Protein AF-A0AA39LZE4-F1 (afdb_monomer)

pLDDT: mean 70.22, std 20.63, range [31.64, 96.25]

Foldseek 3Di:
DFFDPPQQFQFWFFFWQFDPVVCVVVPVPDPVVVVVVVVVSVPPDRFTWGKAQDPPDPFTWIDDDPHDTDTRCRCCVVCVPTGATQETETDGDDDDPPPPPPDDDDDDDDDDDPDPPPNDPDGTDGLCCLLPPVLLVNLVRYDAAHAYAYDDDEDPSQLVNVLSNLVNNLPGHQHQYYAYEDSDDSVLVSLLSSLVRAPAAHEYEYADEPDDPVSLVSVLVCLLVNRYQEEAQRYNFADDPSSVVSNVVSQVVCVPPPVSAWGKHKGFADDPCPVVCVPPVVQWDWDADPNKTKIWGWDDDPPDIKIWIWIDDDGMIMTHID

Radius of gyration: 24.96 Å; Cα contacts (8 Å, |Δi|>4): 524; chains: 1; bounding box: 75×52×64 Å

Mean predicted aligned error: 13.48 Å

Solvent-accessible surface area (backbone atoms only — not comparable to full-atom values): 18200 Å² total; per-residue (Å²): 134,69,62,43,60,71,82,75,66,55,24,44,39,28,30,39,44,76,62,74,78,71,55,74,88,42,75,84,51,54,73,69,55,50,52,50,51,50,54,54,51,75,66,56,68,76,43,64,28,32,47,44,76,37,98,87,52,103,48,43,30,39,43,40,60,91,92,44,79,48,46,37,64,59,48,48,74,74,35,76,88,36,67,29,29,47,30,42,30,43,39,68,58,88,72,77,76,77,78,77,79,75,86,70,84,87,77,95,71,89,73,78,87,70,77,78,74,82,81,75,83,80,72,67,48,53,61,62,56,45,61,74,45,48,43,55,49,55,58,71,28,47,39,80,52,20,33,40,35,41,68,59,76,82,42,79,66,48,32,54,54,48,31,51,41,29,66,68,45,40,83,49,64,29,55,39,28,40,33,33,47,62,44,56,72,45,49,55,53,27,57,51,41,32,59,78,55,47,89,61,74,21,38,37,37,40,32,48,69,75,63,61,79,69,54,54,61,50,49,41,52,38,41,58,68,58,43,43,44,44,35,20,51,62,24,68,52,53,66,46,74,66,47,49,50,36,46,53,50,45,50,68,74,45,73,84,46,77,91,68,37,83,42,70,30,34,19,15,41,76,66,78,55,73,68,58,60,66,61,65,56,91,39,53,47,78,48,77,56,96,82,27,43,35,41,34,37,55,47,76,61,89,95,44,71,39,39,42,37,41,37,39,45,78,59,34,31,38,42,36,33,60

Nearest PDB structures (foldseek):
  1vr8-assembly1_A  TM=6.077E-01  e=3.473E-01  Thermotoga maritima
  6jwp-assembly2_J  TM=4.545E-01  e=4.405E-01  Saccharomyces cerevisiae S288C
  8h96-assembly1_A  TM=5.515E-01  e=2.325E+00  Mus musculus
  3qfe-assembly2_B  TM=3.161E-01  e=3.969E+00  Coccidioides immitis RS

Sequence (322 aa):
MNNIPVEFCSGVVARLERNYFFCRDHLDLGATWKLAVISHFENTEKLKVILRPKPTASCWEYAFIGQKYFSFEEMRAKNQLYTRITEVEFRKEYVAPKRATTSKEDQDEKPESIAETPFYVFRDISKEDVKNEFIPYIVGQLVYDPAFTCSMDRTEQTDEITTEFFKVAARRPHFKAIKTNYQGPACEEFIAVQEELMKCRGFLTLTGTDWPSTIKSVITTLLSRGSFIVDAKTSNIGLDPEMFTTLFNLWMQNEDDPEHYDTKMWFRGVMDTTEIKKIRPDIQKVEVKDGAEKIDWILENGNKHSFFNFYAHGDEIYIGFY

Secondary structure (DSSP, 8-state):
--EE-TTS---EEEEEEPPGGGGSTTTTS-HHHHHHHHHHHHTS--EEEEEEE-TTSSSEEEEEETTEEEEHHHHHHHHTTT-EEEEEEE-----PPP-----------PPP---------PPPEEHHHIIIIIHHHHHHTEEEEEEEEE-PPP-HHHHHHHHHHHHHHTTSSPPSEEEE----HHHHHHHHHHHHH-SS-EEEEEEES---TTHHHHHHHHHHHT-EEEEEEEES-B--HHHHHHHHHHHHHTTT-GGG--EEEEEES---HHHHTTSSGGGEEEEEETTEEEEEEEEEETTEEEEEEEEEETTEEEEEE-

Structure (mmCIF, N/CA/C/O backbone):
data_AF-A0AA39LZE4-F1
#
_entry.id   AF-A0AA39LZE4-F1
#
loop_
_atom_site.group_PDB
_atom_site.id
_atom_site.type_symbol
_atom_site.label_atom_id
_atom_site.label_alt_id
_atom_site.label_comp_id
_atom_site.label_asym_id
_atom_site.label_entity_id
_atom_site.label_seq_id
_atom_site.pdbx_PDB_ins_code
_atom_site.Cartn_x
_atom_site.Cartn_y
_atom_site.Cartn_z
_atom_site.occupancy
_atom_site.B_iso_or_equiv
_atom_site.auth_seq_id
_atom_site.auth_comp_id
_atom_site.auth_asym_id
_atom_site.auth_atom_id
_atom_site.pdbx_PDB_model_num
ATOM 1 N N . MET A 1 1 ? -29.875 6.617 11.940 1.00 37.53 1 MET A N 1
ATOM 2 C CA . MET A 1 1 ? -29.553 5.175 12.006 1.00 37.53 1 MET A CA 1
ATOM 3 C C . MET A 1 1 ? -28.185 5.087 12.669 1.00 37.53 1 MET A C 1
ATOM 5 O O . MET A 1 1 ? -27.190 5.277 11.987 1.00 37.53 1 MET A O 1
ATOM 9 N N . ASN A 1 2 ? -28.143 4.951 13.999 1.00 37.72 2 ASN A N 1
ATOM 10 C CA . ASN A 1 2 ? -26.927 5.198 14.807 1.00 37.72 2 ASN A CA 1
ATOM 11 C C . ASN A 1 2 ? -26.187 3.915 15.205 1.00 37.72 2 ASN A C 1
ATOM 13 O O . ASN A 1 2 ? -25.175 3.962 15.896 1.00 37.72 2 ASN A O 1
ATOM 17 N N . ASN A 1 3 ? -26.703 2.777 14.759 1.00 41.59 3 ASN A N 1
ATOM 18 C CA . ASN A 1 3 ? -26.206 1.470 15.120 1.00 41.59 3 ASN A CA 1
ATOM 19 C C . ASN A 1 3 ? -25.493 0.868 13.920 1.00 41.59 3 ASN A C 1
ATOM 21 O O . ASN A 1 3 ? -26.046 0.785 12.820 1.00 41.59 3 ASN A O 1
ATOM 25 N N . ILE A 1 4 ? -24.248 0.484 14.151 1.00 42.09 4 ILE A N 1
ATOM 26 C CA . ILE A 1 4 ? -23.452 -0.292 13.220 1.00 42.09 4 ILE A CA 1
ATOM 27 C C . ILE A 1 4 ? -24.013 -1.729 13.192 1.00 42.09 4 ILE A C 1
ATOM 29 O O . ILE A 1 4 ? -24.000 -2.374 14.244 1.00 42.09 4 ILE A O 1
ATOM 33 N N . PRO A 1 5 ? -24.473 -2.265 12.043 1.00 38.09 5 PRO A N 1
ATOM 34 C CA . PRO A 1 5 ? -24.804 -3.679 11.941 1.00 38.09 5 PRO A CA 1
ATOM 35 C C . PRO A 1 5 ? -23.552 -4.526 12.195 1.00 38.09 5 PRO A C 1
ATOM 37 O O . PRO A 1 5 ? -22.466 -4.211 11.729 1.00 38.09 5 PRO A O 1
ATOM 40 N N . VAL A 1 6 ? -23.708 -5.638 12.909 1.00 39.97 6 VAL A N 1
ATOM 41 C CA . VAL A 1 6 ? -22.642 -6.579 13.323 1.00 39.97 6 VAL A CA 1
ATOM 42 C C . VAL A 1 6 ? -21.711 -7.025 12.179 1.00 39.97 6 VAL A C 1
ATOM 44 O O . VAL A 1 6 ? -20.554 -7.374 12.401 1.00 39.97 6 VAL A O 1
ATOM 47 N N . GLU A 1 7 ? -22.187 -6.975 10.936 1.00 38.38 7 GLU A N 1
ATOM 48 C CA . GLU A 1 7 ? -21.419 -7.318 9.733 1.00 38.38 7 GLU A CA 1
ATOM 49 C C . GLU A 1 7 ? -20.311 -6.311 9.388 1.00 38.38 7 GLU A C 1
ATOM 51 O O . GLU A 1 7 ? -19.449 -6.598 8.559 1.00 38.38 7 GLU A O 1
ATOM 56 N N . PHE A 1 8 ? -20.335 -5.146 10.026 1.00 38.44 8 PHE A N 1
ATOM 57 C CA . PHE A 1 8 ? -19.581 -3.962 9.648 1.00 38.44 8 PHE A CA 1
ATOM 58 C C . PHE A 1 8 ? -18.230 -3.815 10.357 1.00 38.44 8 PHE A C 1
ATOM 60 O O . PHE A 1 8 ? -17.301 -3.213 9.830 1.00 38.44 8 PHE A O 1
ATOM 67 N N . CYS A 1 9 ? -18.107 -4.359 11.566 1.00 47.78 9 CYS A N 1
ATOM 68 C CA . CYS A 1 9 ? -16.871 -4.291 12.330 1.00 47.78 9 CYS A CA 1
ATOM 69 C C . CYS A 1 9 ? -16.779 -5.515 13.222 1.00 47.78 9 CYS A C 1
ATOM 71 O O . CYS A 1 9 ? -17.260 -5.534 14.352 1.00 47.78 9 CYS A O 1
ATOM 73 N N . SER A 1 10 ? -16.166 -6.566 12.701 1.00 45.91 10 SER A N 1
ATOM 74 C CA . SER A 1 10 ? -15.910 -7.770 13.486 1.00 45.91 10 SER A CA 1
ATOM 75 C C . SER A 1 10 ? -14.431 -7.929 13.864 1.00 45.91 10 SER A C 1
ATOM 77 O O . SER A 1 10 ? -13.951 -8.988 14.276 1.00 45.91 10 SER A O 1
ATOM 79 N N . GLY A 1 11 ? -13.773 -6.766 13.897 1.00 51.94 11 GLY A N 1
ATOM 80 C CA . GLY A 1 11 ? -12.744 -6.402 14.854 1.00 51.94 11 GLY A CA 1
ATOM 81 C C . GLY A 1 11 ? -11.443 -5.981 14.199 1.00 51.94 11 GLY A C 1
ATOM 82 O O . GLY A 1 11 ? -11.027 -6.531 13.181 1.00 51.94 11 GLY A O 1
ATOM 83 N N . VAL A 1 12 ? -10.784 -5.011 14.827 1.00 54.72 12 VAL A N 1
ATOM 84 C CA . VAL A 1 12 ? -9.379 -4.754 14.535 1.00 54.72 12 VAL A CA 1
ATOM 85 C C . VAL A 1 12 ? -8.614 -5.950 15.022 1.00 54.72 12 VAL A C 1
ATOM 87 O O . VAL A 1 12 ? -8.599 -6.221 16.226 1.00 54.72 12 VAL A O 1
ATOM 90 N N . VAL A 1 13 ? -8.003 -6.670 14.092 1.00 54.88 13 VAL A N 1
ATOM 91 C CA . VAL A 1 13 ? -7.044 -7.679 14.488 1.00 54.88 13 VAL A CA 1
ATOM 92 C C . VAL A 1 13 ? -5.722 -6.980 14.726 1.00 54.88 13 VAL A C 1
ATOM 94 O O . VAL A 1 13 ? -5.057 -6.536 13.792 1.00 54.88 13 VAL A O 1
ATOM 97 N N . ALA A 1 14 ? -5.364 -6.884 15.998 1.00 57.97 14 ALA A N 1
ATOM 98 C CA . ALA A 1 14 ? -4.072 -6.397 16.419 1.00 57.97 14 ALA A CA 1
ATOM 99 C C . ALA A 1 14 ? -3.128 -7.568 16.687 1.00 57.97 14 ALA A C 1
ATOM 101 O O . ALA A 1 14 ? -3.519 -8.567 17.295 1.00 57.97 14 ALA A O 1
ATOM 102 N N . ARG A 1 15 ? -1.865 -7.435 16.278 1.00 57.44 15 ARG A N 1
ATOM 103 C CA . ARG A 1 15 ? -0.783 -8.273 16.811 1.00 57.44 15 ARG A CA 1
ATOM 104 C C . ARG A 1 15 ? -0.068 -7.523 17.919 1.00 57.44 15 ARG A C 1
ATOM 106 O O . ARG A 1 15 ? 0.541 -6.481 17.662 1.00 57.44 15 ARG A O 1
ATOM 113 N N . LEU A 1 16 ? -0.161 -8.052 19.135 1.00 57.38 16 LEU A N 1
ATOM 114 C CA . LEU A 1 16 ? 0.447 -7.447 20.315 1.00 57.38 16 LEU A CA 1
ATOM 115 C C . LEU A 1 16 ? 1.863 -7.981 20.530 1.00 57.38 16 LEU A C 1
ATOM 117 O O . LEU A 1 16 ? 2.066 -9.193 20.590 1.00 57.38 16 LEU A O 1
ATOM 121 N N . GLU A 1 17 ? 2.821 -7.076 20.697 1.00 54.88 17 GLU A N 1
ATOM 122 C CA . GLU A 1 17 ? 4.156 -7.398 21.195 1.00 54.88 17 GLU A CA 1
ATOM 123 C C . GLU A 1 17 ? 4.202 -7.170 22.710 1.00 54.88 17 GLU A C 1
ATOM 125 O O . GLU A 1 17 ? 3.786 -6.117 23.205 1.00 54.88 17 GLU A O 1
ATOM 130 N N . ARG A 1 18 ? 4.700 -8.153 23.470 1.00 52.47 18 ARG A N 1
ATOM 131 C CA . ARG A 1 18 ? 5.054 -7.928 24.875 1.00 52.47 18 ARG A CA 1
ATOM 132 C C . ARG A 1 18 ? 6.400 -7.216 24.902 1.00 52.47 18 ARG A C 1
ATOM 134 O O . ARG A 1 18 ? 7.394 -7.735 24.416 1.00 52.47 18 ARG A O 1
ATOM 141 N N . ASN A 1 19 ? 6.407 -6.010 25.454 1.00 49.06 19 ASN A N 1
ATOM 142 C CA . ASN A 1 19 ? 7.564 -5.125 25.425 1.00 49.06 19 ASN A CA 1
ATOM 143 C C . ASN A 1 19 ? 8.797 -5.759 26.117 1.00 49.06 19 ASN A C 1
ATOM 145 O O . ASN A 1 19 ? 8.742 -6.085 27.301 1.00 49.06 19 ASN A O 1
ATOM 149 N N . TYR A 1 20 ? 9.928 -5.830 25.402 1.00 42.75 20 TYR A N 1
ATOM 150 C CA . TYR A 1 20 ? 11.262 -6.261 25.875 1.00 42.75 20 TYR A CA 1
ATOM 151 C C . TYR A 1 20 ? 11.923 -5.303 26.893 1.00 42.75 20 TYR A C 1
ATOM 153 O O . TYR A 1 20 ? 13.039 -5.543 27.362 1.00 42.75 20 TYR A O 1
ATOM 161 N N . PHE A 1 21 ? 11.268 -4.191 27.244 1.00 41.66 21 PHE A N 1
ATOM 162 C CA . PHE A 1 21 ? 11.885 -3.077 27.977 1.00 41.66 21 PHE A CA 1
ATOM 163 C C . PHE A 1 21 ? 12.301 -3.381 29.426 1.00 41.66 21 PHE A C 1
ATOM 165 O O . PHE A 1 21 ? 12.964 -2.549 30.037 1.00 41.66 21 PHE A O 1
ATOM 172 N N . PHE A 1 22 ? 12.013 -4.572 29.955 1.00 39.88 22 PHE A N 1
ATOM 173 C CA . PHE A 1 22 ? 12.503 -5.004 31.269 1.00 39.88 22 PHE A CA 1
ATOM 174 C C . PHE A 1 22 ? 13.949 -5.523 31.282 1.00 39.88 22 PHE A C 1
ATOM 176 O O . PHE A 1 22 ? 14.492 -5.769 32.352 1.00 39.88 22 PHE A O 1
ATOM 183 N N . CYS A 1 23 ? 14.628 -5.666 30.138 1.00 40.34 23 CYS A N 1
ATOM 184 C CA . CYS A 1 23 ? 15.984 -6.230 30.146 1.00 40.34 23 CYS A CA 1
ATOM 185 C C . CYS A 1 23 ? 17.120 -5.222 30.400 1.00 40.34 23 CYS A C 1
ATOM 187 O O . CYS A 1 23 ? 18.270 -5.647 30.522 1.00 40.34 23 CYS A O 1
ATOM 189 N N . ARG A 1 24 ? 16.849 -3.909 30.498 1.00 39.16 24 ARG A N 1
ATOM 190 C CA . ARG A 1 24 ? 17.905 -2.929 30.833 1.00 39.16 24 ARG A CA 1
ATOM 191 C C . ARG A 1 24 ? 18.279 -2.930 32.316 1.00 39.16 24 ARG A C 1
ATOM 193 O O . ARG A 1 24 ? 19.458 -2.777 32.612 1.00 39.16 24 ARG A O 1
ATOM 200 N N . ASP A 1 25 ? 17.342 -3.243 33.207 1.00 42.62 25 ASP A N 1
ATOM 201 C CA . ASP A 1 25 ? 17.613 -3.362 34.651 1.00 42.62 25 ASP A CA 1
ATOM 202 C C . ASP A 1 25 ? 18.134 -4.760 35.050 1.00 42.62 25 ASP A C 1
ATOM 204 O O . ASP A 1 25 ? 18.378 -5.048 36.219 1.00 42.62 25 ASP A O 1
ATOM 208 N N . HIS A 1 26 ? 18.353 -5.637 34.065 1.00 41.09 26 HIS A N 1
ATOM 209 C CA . HIS A 1 26 ? 18.887 -6.991 34.233 1.00 41.09 26 HIS A CA 1
ATOM 210 C C . HIS A 1 26 ? 20.243 -7.188 33.541 1.00 41.09 26 HIS A C 1
ATOM 212 O O . HIS A 1 26 ? 20.618 -8.310 33.193 1.00 41.09 26 HIS A O 1
ATOM 218 N N . LEU A 1 27 ? 21.006 -6.106 33.343 1.00 41.00 27 LEU A N 1
ATOM 219 C CA . LEU A 1 27 ? 22.361 -6.169 32.783 1.00 41.00 27 LEU A CA 1
ATOM 220 C C . LEU A 1 27 ? 23.328 -7.060 33.593 1.00 41.00 27 LEU A C 1
ATOM 222 O O . LEU A 1 27 ? 24.324 -7.492 33.015 1.00 41.00 27 LEU A O 1
ATOM 226 N N . ASP A 1 28 ? 22.975 -7.420 34.832 1.00 44.69 28 ASP A N 1
ATOM 227 C CA . ASP A 1 28 ? 23.727 -8.332 35.707 1.00 44.69 28 ASP A CA 1
ATOM 228 C C . ASP A 1 28 ? 23.355 -9.822 35.575 1.00 44.69 28 ASP A C 1
ATOM 230 O O . ASP A 1 28 ? 23.996 -10.681 36.183 1.00 44.69 28 ASP A O 1
ATOM 234 N N . LEU A 1 29 ? 22.348 -10.179 34.771 1.00 47.28 29 LEU A N 1
ATOM 235 C CA . LEU A 1 29 ? 22.062 -11.585 34.482 1.00 47.28 29 LEU A CA 1
ATOM 236 C C . LEU A 1 29 ? 22.985 -12.066 33.351 1.00 47.28 29 LEU A C 1
ATOM 238 O O . LEU A 1 29 ? 22.984 -11.522 32.242 1.00 47.28 29 LEU A O 1
ATOM 242 N N . GLY A 1 30 ? 23.806 -13.076 33.657 1.00 39.69 30 GLY A N 1
ATOM 243 C CA . GLY A 1 30 ? 24.844 -13.614 32.772 1.00 39.69 30 GLY A CA 1
ATOM 244 C C . GLY A 1 30 ? 24.346 -14.031 31.379 1.00 39.69 30 GLY A C 1
ATOM 245 O O . GLY A 1 30 ? 23.155 -14.247 31.157 1.00 39.69 30 GLY A O 1
ATOM 246 N N . ALA A 1 31 ? 25.276 -14.170 30.427 1.00 43.00 31 ALA A N 1
ATOM 247 C CA . ALA A 1 31 ? 24.996 -14.375 28.998 1.00 43.00 31 ALA A CA 1
ATOM 248 C C . ALA A 1 31 ? 23.988 -15.506 28.695 1.00 43.00 31 ALA A C 1
ATOM 250 O O . ALA A 1 31 ? 23.148 -15.361 27.810 1.00 43.00 31 ALA A O 1
ATOM 251 N N . THR A 1 32 ? 24.005 -16.591 29.471 1.00 43.06 32 THR A N 1
ATOM 252 C CA . THR A 1 32 ? 23.074 -17.722 29.338 1.00 43.06 32 THR A CA 1
ATOM 253 C C . THR A 1 32 ? 21.630 -17.353 29.689 1.00 43.06 32 THR A C 1
ATOM 255 O O . THR A 1 32 ? 20.706 -17.809 29.024 1.00 43.06 32 THR A O 1
ATOM 258 N N . TRP A 1 33 ? 21.418 -16.487 30.686 1.00 38.00 33 TRP A N 1
ATOM 259 C CA . TRP A 1 33 ? 20.086 -15.998 31.057 1.00 38.00 33 TRP A CA 1
ATOM 260 C C . TRP A 1 33 ? 19.550 -14.992 30.044 1.00 38.00 33 TRP A C 1
ATOM 262 O O . TRP A 1 33 ? 18.373 -15.057 29.711 1.00 38.00 33 TRP A O 1
ATOM 272 N N . LYS A 1 34 ? 20.403 -14.129 29.476 1.00 42.84 34 LYS A N 1
ATOM 273 C CA . LYS A 1 34 ? 20.014 -13.274 28.341 1.00 42.84 34 LYS A CA 1
ATOM 274 C C . LYS A 1 34 ? 19.562 -14.103 27.143 1.00 42.84 34 LYS A C 1
ATOM 276 O O . LYS A 1 34 ? 18.507 -13.821 26.594 1.00 42.84 34 LYS A O 1
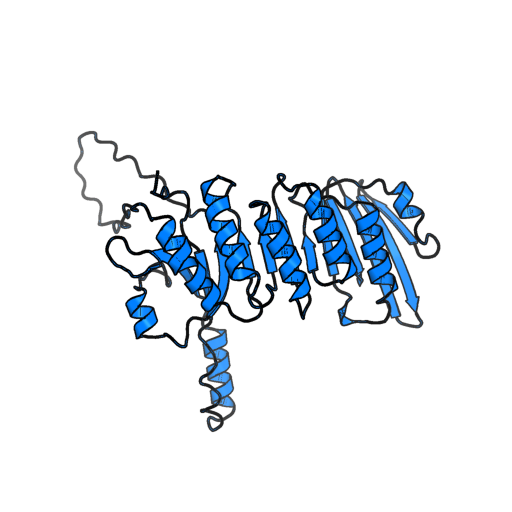ATOM 281 N N . LEU A 1 35 ? 20.310 -15.143 26.776 1.00 45.09 35 LEU A N 1
ATOM 282 C CA . LEU A 1 35 ? 19.945 -16.030 25.667 1.00 45.09 35 LEU A CA 1
ATOM 283 C C . LEU A 1 35 ? 18.684 -16.852 25.963 1.00 45.09 35 LEU A C 1
ATOM 285 O O . LEU A 1 35 ? 17.862 -17.020 25.073 1.00 45.09 35 LEU A O 1
ATOM 289 N N . ALA A 1 36 ? 18.481 -17.309 27.202 1.00 40.97 36 ALA A N 1
ATOM 290 C CA . ALA A 1 36 ? 17.260 -18.009 27.601 1.00 40.97 36 ALA A CA 1
ATOM 291 C C . ALA A 1 36 ? 16.033 -17.084 27.623 1.00 40.97 36 ALA A C 1
ATOM 293 O O . ALA A 1 36 ? 14.955 -17.498 27.219 1.00 40.97 36 ALA A O 1
ATOM 294 N N . VAL A 1 37 ? 16.193 -15.828 28.046 1.00 43.41 37 VAL A N 1
ATOM 295 C CA . VAL A 1 37 ? 15.144 -14.799 28.023 1.00 43.41 37 VAL A CA 1
ATOM 296 C C . VAL A 1 37 ? 14.807 -14.412 26.584 1.00 43.41 37 VAL A C 1
ATOM 298 O O . VAL A 1 37 ? 13.639 -14.436 26.214 1.00 43.41 37 VAL A O 1
ATOM 301 N N . ILE A 1 38 ? 15.816 -14.139 25.751 1.00 46.12 38 ILE A N 1
ATOM 302 C CA . ILE A 1 38 ? 15.647 -13.875 24.316 1.00 46.12 38 ILE A CA 1
ATOM 303 C C . ILE A 1 38 ? 14.961 -15.066 23.641 1.00 46.12 38 ILE A C 1
ATOM 305 O O . ILE A 1 38 ? 13.930 -14.861 23.023 1.00 46.12 38 ILE A O 1
ATOM 309 N N . SER A 1 39 ? 15.429 -16.299 23.853 1.00 40.50 39 SER A N 1
ATOM 310 C CA . SER A 1 39 ? 14.839 -17.515 23.274 1.00 40.50 39 SER A CA 1
ATOM 311 C C . SER A 1 39 ? 13.429 -17.820 23.802 1.00 40.50 39 SER A C 1
ATOM 313 O O . SER A 1 39 ? 12.576 -18.293 23.054 1.00 40.50 39 SER A O 1
ATOM 315 N N . HIS A 1 40 ? 13.140 -17.537 25.075 1.00 40.97 40 HIS A N 1
ATOM 316 C CA . HIS A 1 40 ? 11.797 -17.684 25.638 1.00 40.97 40 HIS A CA 1
ATOM 317 C C . HIS A 1 40 ? 10.832 -16.647 25.050 1.00 40.97 40 HIS A C 1
ATOM 319 O O . HIS A 1 40 ? 9.691 -16.991 24.757 1.00 40.97 40 HIS A O 1
ATOM 325 N N . PHE A 1 41 ? 11.292 -15.411 24.819 1.00 47.00 41 PHE A N 1
ATOM 326 C CA . PHE A 1 41 ? 10.475 -14.346 24.235 1.00 47.00 41 PHE A CA 1
ATOM 327 C C . PHE A 1 41 ? 10.347 -14.430 22.705 1.00 47.00 41 PHE A C 1
ATOM 329 O O . PHE A 1 41 ? 9.264 -14.176 22.181 1.00 47.00 41 PHE A O 1
ATOM 336 N N . GLU A 1 42 ? 11.384 -14.892 22.002 1.00 45.09 42 GLU A N 1
ATOM 337 C CA . GLU A 1 42 ? 11.349 -15.260 20.577 1.00 45.09 42 GLU A CA 1
ATOM 338 C C . GLU A 1 42 ? 10.362 -16.409 20.317 1.00 45.09 42 GLU A C 1
ATOM 340 O O . GLU A 1 42 ? 9.752 -16.468 19.251 1.00 45.09 42 GLU A O 1
ATOM 345 N N . ASN A 1 43 ? 10.145 -17.279 21.313 1.00 40.62 43 ASN A N 1
ATOM 346 C CA . ASN A 1 43 ? 9.144 -18.348 21.280 1.00 40.62 43 ASN A CA 1
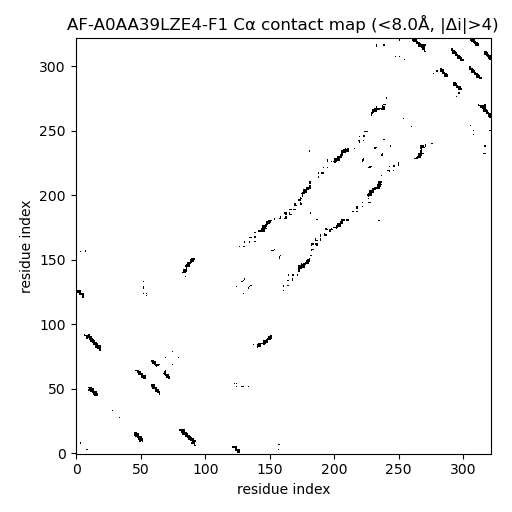ATOM 347 C C . ASN A 1 43 ? 7.745 -17.924 21.774 1.00 40.62 43 ASN A C 1
ATOM 349 O O . ASN A 1 43 ? 6.798 -18.698 21.632 1.00 40.62 43 ASN A O 1
ATOM 353 N N . THR A 1 44 ? 7.565 -16.726 22.348 1.00 46.16 44 THR A N 1
ATOM 354 C CA . THR A 1 44 ? 6.233 -16.229 22.740 1.00 46.16 44 THR A CA 1
ATOM 355 C C . THR A 1 44 ? 5.592 -15.450 21.598 1.00 46.16 44 THR A C 1
ATOM 357 O O . THR A 1 44 ? 5.783 -14.251 21.426 1.00 46.16 44 THR A O 1
ATOM 360 N N . GLU A 1 45 ? 4.837 -16.203 20.810 1.00 51.16 45 GLU A N 1
ATOM 361 C CA . GLU A 1 45 ? 4.097 -15.847 19.604 1.00 51.16 45 GLU A CA 1
ATOM 362 C C . GLU A 1 45 ? 3.416 -14.466 19.615 1.00 51.16 45 GLU A C 1
ATOM 364 O O . GLU A 1 45 ? 2.796 -14.042 20.593 1.00 51.16 45 GLU A O 1
ATOM 369 N N . LYS A 1 46 ? 3.440 -13.801 18.450 1.00 52.41 46 LYS A N 1
ATOM 370 C CA . LYS A 1 46 ? 2.586 -12.648 18.127 1.00 52.41 46 LYS A CA 1
ATOM 371 C C . LYS A 1 46 ? 1.127 -13.002 18.431 1.00 52.41 46 LYS A C 1
ATOM 373 O O . LYS A 1 46 ? 0.505 -13.764 17.690 1.00 52.41 46 LYS A O 1
ATOM 378 N N . LEU A 1 47 ? 0.566 -12.432 19.493 1.00 53.94 47 LEU A N 1
ATOM 379 C CA . LEU A 1 47 ? -0.815 -12.707 19.880 1.00 53.94 47 LEU A CA 1
ATOM 380 C C . LEU A 1 47 ? -1.765 -11.937 18.971 1.00 53.94 47 LEU A C 1
ATOM 382 O O . LEU A 1 47 ? -1.765 -10.706 18.958 1.00 53.94 47 LEU A O 1
ATOM 386 N N . LYS A 1 48 ? -2.568 -12.681 18.211 1.00 54.66 48 LYS A N 1
ATOM 387 C CA . LYS A 1 48 ? -3.655 -12.151 17.394 1.00 54.66 48 LYS A CA 1
ATOM 388 C C . LYS A 1 48 ? -4.848 -11.854 18.301 1.00 54.66 48 LYS A C 1
ATOM 390 O O . LYS A 1 48 ? -5.447 -12.791 18.815 1.00 54.66 48 LYS A O 1
ATOM 395 N N . VAL A 1 49 ? -5.181 -10.579 18.482 1.00 57.81 49 VAL A N 1
ATOM 396 C CA . VAL A 1 49 ? -6.279 -10.136 19.350 1.00 57.81 49 VAL A CA 1
ATOM 397 C C . VAL A 1 49 ? -7.302 -9.370 18.533 1.00 57.81 49 VAL A C 1
ATOM 399 O O . VAL A 1 49 ? -6.944 -8.539 17.705 1.00 57.81 49 VAL A O 1
ATOM 402 N N . ILE A 1 50 ? -8.575 -9.648 18.774 1.00 58.44 50 ILE A N 1
ATOM 403 C CA . ILE A 1 50 ? -9.700 -8.951 18.168 1.00 58.44 50 ILE A CA 1
ATOM 404 C C . ILE A 1 50 ? -10.181 -7.890 19.158 1.00 58.44 50 ILE A C 1
ATOM 406 O O . ILE A 1 50 ? -10.626 -8.211 20.256 1.00 58.44 50 ILE A O 1
ATOM 410 N N . LEU A 1 51 ? -10.092 -6.617 18.788 1.00 57.66 51 LEU A N 1
ATOM 411 C CA . LEU A 1 51 ? -10.500 -5.511 19.656 1.00 57.66 51 LEU A CA 1
ATOM 412 C C . LEU A 1 51 ? -11.973 -5.146 19.422 1.00 57.66 51 LEU A C 1
ATOM 414 O O . LEU A 1 51 ? -12.361 -4.926 18.271 1.00 57.66 51 LEU A O 1
ATOM 418 N N . ARG A 1 52 ? -12.784 -5.076 20.492 1.00 55.88 52 ARG A N 1
ATOM 419 C CA . ARG A 1 52 ? -14.220 -4.723 20.456 1.00 55.88 52 ARG A CA 1
ATOM 420 C C . ARG A 1 52 ? -14.617 -3.808 21.630 1.00 55.88 52 ARG A C 1
ATOM 422 O O . ARG A 1 52 ? -13.950 -3.820 22.654 1.00 55.88 52 ARG A O 1
ATOM 429 N N . PRO A 1 53 ? -15.681 -3.005 21.530 1.00 49.38 53 PRO A N 1
ATOM 430 C CA . PRO A 1 53 ? -16.326 -2.348 22.677 1.00 49.38 53 PRO A CA 1
ATOM 431 C C . PRO A 1 53 ? -17.241 -3.296 23.474 1.00 49.38 53 PRO A C 1
ATOM 433 O O . PRO A 1 53 ? -17.796 -4.235 22.905 1.00 49.38 53 PRO A O 1
ATOM 436 N N . LYS A 1 54 ? -17.421 -3.045 24.784 1.00 49.59 54 LYS A N 1
ATOM 437 C CA . LYS A 1 54 ? -18.276 -3.852 25.676 1.00 49.59 54 LYS A CA 1
ATOM 438 C C . LYS A 1 54 ? -19.757 -3.436 25.595 1.00 49.59 54 LYS A C 1
ATOM 440 O O . LYS A 1 54 ? -20.040 -2.243 25.622 1.00 49.59 54 LYS A O 1
ATOM 445 N N . PRO A 1 55 ? -20.729 -4.372 25.641 1.00 44.19 55 PRO A N 1
ATOM 446 C CA . PRO A 1 55 ? -22.158 -4.057 25.483 1.00 44.19 55 PRO A CA 1
ATOM 447 C C . PRO A 1 55 ? -22.823 -3.197 26.577 1.00 44.19 55 PRO A C 1
ATOM 449 O O . PRO A 1 55 ? -23.965 -2.779 26.395 1.00 44.19 55 PRO A O 1
ATOM 452 N N . THR A 1 56 ? -22.194 -2.995 27.740 1.00 41.22 56 THR A N 1
ATOM 453 C CA . THR A 1 56 ? -22.835 -2.354 28.914 1.00 41.22 56 THR A CA 1
ATOM 454 C C . THR A 1 56 ? -21.877 -1.543 29.783 1.00 41.22 56 THR A C 1
ATOM 456 O O . THR A 1 56 ? -22.189 -1.250 30.937 1.00 41.22 56 THR A O 1
ATOM 459 N N . ALA A 1 57 ? -20.682 -1.242 29.292 1.00 40.09 57 ALA A N 1
ATOM 460 C CA . ALA A 1 57 ? -19.679 -0.538 30.072 1.00 40.09 57 ALA A CA 1
ATOM 461 C C . ALA A 1 57 ? -19.003 0.520 29.210 1.00 40.09 57 ALA A C 1
ATOM 463 O O . ALA A 1 57 ? -18.863 0.335 28.007 1.00 40.09 57 ALA A O 1
ATOM 464 N N . SER A 1 58 ? -18.516 1.583 29.842 1.00 38.25 58 SER A N 1
ATOM 465 C CA . SER A 1 58 ? -17.626 2.581 29.236 1.00 38.25 58 SER A CA 1
ATOM 466 C C . SER A 1 58 ? -16.213 2.020 28.981 1.00 38.25 58 SER A C 1
ATOM 468 O O . SER A 1 58 ? -15.217 2.718 29.160 1.00 38.25 58 SER A O 1
ATOM 470 N N . CYS A 1 59 ? -16.094 0.716 28.714 1.00 43.78 59 CYS A N 1
ATOM 471 C CA . CYS A 1 59 ? -14.828 0.007 28.579 1.00 43.78 59 CYS A CA 1
ATOM 472 C C . CYS A 1 59 ? -14.880 -1.021 27.440 1.00 43.78 59 CYS A C 1
ATOM 474 O O . CYS A 1 59 ? -15.946 -1.400 26.961 1.00 43.78 59 CYS A O 1
ATOM 476 N N . TRP A 1 60 ? -13.708 -1.447 26.971 1.00 50.25 60 TRP A N 1
ATOM 477 C CA . TRP A 1 60 ? -13.552 -2.285 25.780 1.00 50.25 60 TRP A CA 1
ATOM 478 C C . TRP A 1 60 ? -13.501 -3.789 26.145 1.00 50.25 60 TRP A C 1
ATOM 480 O O . TRP A 1 60 ? -13.134 -4.177 27.255 1.00 50.25 60 TRP A O 1
ATOM 490 N N . GLU A 1 61 ? -13.861 -4.670 25.221 1.00 47.50 61 GLU A N 1
ATOM 491 C CA . GLU A 1 61 ? -13.648 -6.118 25.296 1.00 47.50 61 GLU A CA 1
ATOM 492 C C . GLU A 1 61 ? -12.536 -6.526 24.321 1.00 47.50 61 GLU A C 1
ATOM 494 O O . GLU A 1 61 ? -12.632 -6.330 23.109 1.00 47.50 61 GLU A O 1
ATOM 499 N N . TYR A 1 62 ? -11.461 -7.124 24.842 1.00 50.81 62 TYR A N 1
ATOM 500 C CA . TYR A 1 62 ? -10.504 -7.840 24.006 1.00 50.81 62 TYR A CA 1
ATOM 501 C C . TYR A 1 62 ? -11.030 -9.259 23.798 1.00 50.81 62 TYR A C 1
ATOM 503 O O . TYR A 1 62 ? -11.201 -10.033 24.741 1.00 50.81 62 TYR A O 1
ATOM 511 N N . ALA A 1 63 ? -11.271 -9.631 22.551 1.00 46.25 63 ALA A N 1
ATOM 512 C CA . ALA A 1 63 ? -11.561 -11.001 22.187 1.00 46.25 63 ALA A CA 1
ATOM 513 C C . ALA A 1 63 ? -10.264 -11.698 21.740 1.00 46.25 63 ALA A C 1
ATOM 515 O O . ALA A 1 63 ? -9.561 -11.231 20.848 1.00 46.25 63 ALA A O 1
ATOM 516 N N . PHE A 1 64 ? -10.007 -12.854 22.359 1.00 46.03 64 PHE A N 1
ATOM 517 C CA . PHE A 1 64 ? -9.053 -13.905 21.983 1.00 46.03 64 PHE A CA 1
ATOM 518 C C . PHE A 1 64 ? -7.564 -13.735 22.355 1.00 46.03 64 PHE A C 1
ATOM 520 O O . PHE A 1 64 ? -6.780 -13.104 21.657 1.00 46.03 64 PHE A O 1
ATOM 527 N N . ILE A 1 65 ? -7.147 -14.471 23.395 1.00 41.34 65 ILE A N 1
ATOM 528 C CA . ILE A 1 65 ? -5.846 -15.165 23.441 1.00 41.34 65 ILE A CA 1
ATOM 529 C C . ILE A 1 65 ? -6.167 -16.666 23.375 1.00 41.34 65 ILE A C 1
ATOM 531 O O . ILE A 1 65 ? -6.640 -17.244 24.358 1.00 41.34 65 ILE A O 1
ATOM 535 N N . GLY A 1 66 ? -5.963 -17.314 22.227 1.00 43.38 66 GLY A N 1
ATOM 536 C CA . GLY A 1 66 ? -6.260 -18.746 22.077 1.00 43.38 66 GLY A CA 1
ATOM 537 C C . GLY A 1 66 ? -7.757 -19.065 22.208 1.00 43.38 66 GLY A C 1
ATOM 538 O O . GLY A 1 66 ? -8.492 -18.844 21.263 1.00 43.38 66 GLY A O 1
ATOM 539 N N . GLN A 1 67 ? -8.206 -19.592 23.355 1.00 31.70 67 GLN A N 1
ATOM 540 C CA . GLN A 1 67 ? -9.622 -19.895 23.663 1.00 31.70 67 GLN A CA 1
ATOM 541 C C . GLN A 1 67 ? -10.185 -19.072 24.845 1.00 31.70 67 GLN A C 1
ATOM 543 O O . GLN A 1 67 ? -11.299 -19.331 25.298 1.00 31.70 67 GLN A O 1
ATOM 548 N N . LYS A 1 68 ? -9.423 -18.115 25.403 1.00 37.94 68 LYS A N 1
ATOM 549 C CA . LYS A 1 68 ? -9.814 -17.362 26.612 1.00 37.94 68 LYS A CA 1
ATOM 550 C C . LYS A 1 68 ? -10.074 -15.880 26.327 1.00 37.94 68 LYS A C 1
ATOM 552 O O . LYS A 1 68 ? -9.345 -15.243 25.564 1.00 37.94 68 LYS A O 1
ATOM 557 N N . TYR A 1 69 ? -11.104 -15.353 26.988 1.00 46.69 69 TYR A N 1
ATOM 558 C CA . TYR A 1 69 ? -11.524 -13.951 26.956 1.00 46.69 69 TYR A CA 1
ATOM 559 C C . TYR A 1 69 ? -10.829 -13.144 28.060 1.00 46.69 69 TYR A C 1
ATOM 561 O O . TYR A 1 69 ? -10.682 -13.640 29.178 1.00 46.69 69 TYR A O 1
ATOM 569 N N . PHE A 1 70 ? -10.430 -11.907 27.749 1.00 48.06 70 PHE A N 1
ATOM 570 C CA . PHE A 1 70 ? -9.872 -10.950 28.711 1.00 48.06 70 PHE A CA 1
ATOM 571 C C . PHE A 1 70 ? -10.533 -9.580 28.510 1.00 48.06 70 PHE A C 1
ATOM 573 O O . PHE A 1 70 ? -10.609 -9.073 27.396 1.00 48.06 70 PHE A O 1
ATOM 580 N N . SER A 1 71 ? -11.013 -8.949 29.576 1.00 49.56 71 SER A N 1
ATOM 581 C CA . SER A 1 71 ? -11.575 -7.594 29.499 1.00 49.56 71 SER A CA 1
ATOM 582 C C . SER A 1 71 ? -10.490 -6.523 29.321 1.00 49.56 71 SER A C 1
ATOM 584 O O . SER A 1 71 ? -9.316 -6.731 29.649 1.00 49.56 71 SER A O 1
ATOM 586 N N . PHE A 1 72 ? -10.870 -5.336 28.828 1.00 51.00 72 PHE A N 1
ATOM 587 C CA . PHE A 1 72 ? -9.931 -4.219 28.706 1.00 51.00 72 PHE A CA 1
ATOM 588 C C . PHE A 1 72 ? -9.416 -3.715 30.035 1.00 51.00 72 PHE A C 1
ATOM 590 O O . PHE A 1 72 ? -8.248 -3.360 30.130 1.00 51.00 72 PHE A O 1
ATOM 597 N N . GLU A 1 73 ? -10.244 -3.733 31.069 1.00 50.34 73 GLU A N 1
ATOM 598 C CA . GLU A 1 73 ? -9.829 -3.385 32.422 1.00 50.34 73 GLU A CA 1
ATOM 599 C C . GLU A 1 73 ? -8.846 -4.406 32.981 1.00 50.34 73 GLU A C 1
ATOM 601 O O . GLU A 1 73 ? -7.860 -4.001 33.578 1.00 50.34 73 GLU A O 1
ATOM 606 N N . GLU A 1 74 ? -9.017 -5.705 32.721 1.00 52.56 74 GLU A N 1
ATOM 607 C CA . GLU A 1 74 ? -8.031 -6.712 33.125 1.00 52.56 74 GLU A CA 1
ATOM 608 C C . GLU A 1 74 ? -6.700 -6.536 32.397 1.00 52.56 74 GLU A C 1
ATOM 610 O O . GLU A 1 74 ? -5.651 -6.641 33.025 1.00 52.56 74 GLU A O 1
ATOM 615 N N . MET A 1 75 ? -6.713 -6.235 31.097 1.00 50.59 75 MET A N 1
ATOM 616 C CA . MET A 1 75 ? -5.489 -5.959 30.338 1.00 50.59 75 MET A CA 1
ATOM 617 C C .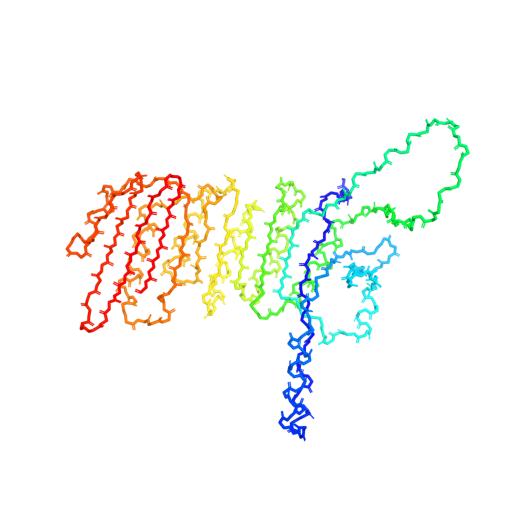 MET A 1 75 ? -4.840 -4.634 30.747 1.00 50.59 75 MET A C 1
ATOM 619 O O . MET A 1 75 ? -3.625 -4.565 30.899 1.00 50.59 75 MET A O 1
ATOM 623 N N . ARG A 1 76 ? -5.634 -3.584 30.968 1.00 50.12 76 ARG A N 1
ATOM 624 C CA . ARG A 1 76 ? -5.173 -2.255 31.384 1.00 50.12 76 ARG A CA 1
ATOM 625 C C . ARG A 1 76 ? -4.652 -2.278 32.824 1.00 50.12 76 ARG A C 1
ATOM 627 O O . ARG A 1 76 ? -3.594 -1.719 33.090 1.00 50.12 76 ARG A O 1
ATOM 634 N N . ALA A 1 77 ? -5.349 -2.946 33.739 1.00 52.72 77 ALA A N 1
ATOM 635 C CA . ALA A 1 77 ? -4.932 -3.114 35.130 1.00 52.72 77 ALA A CA 1
ATOM 636 C C . ALA A 1 77 ? -3.714 -4.034 35.252 1.00 52.72 77 ALA A C 1
ATOM 638 O O . ALA A 1 77 ? -2.860 -3.792 36.099 1.00 52.72 77 ALA A O 1
ATOM 639 N N . LYS A 1 78 ? -3.599 -5.059 34.395 1.00 48.94 78 LYS A N 1
ATOM 640 C CA . LYS A 1 78 ? -2.414 -5.923 34.381 1.00 48.94 78 LYS A CA 1
ATOM 641 C C . LYS A 1 78 ? -1.239 -5.310 33.622 1.00 48.94 78 LYS A C 1
ATOM 643 O O . LYS A 1 78 ? -0.118 -5.624 33.986 1.00 48.94 78 LYS A O 1
ATOM 648 N N . ASN A 1 79 ? -1.459 -4.477 32.595 1.00 49.81 79 ASN A N 1
ATOM 649 C CA . ASN A 1 79 ? -0.434 -4.231 31.575 1.00 49.81 79 ASN A CA 1
ATOM 650 C C . ASN A 1 79 ? -0.533 -2.894 30.780 1.00 49.81 79 ASN A C 1
ATOM 652 O O . ASN A 1 79 ? -0.269 -2.866 29.575 1.00 49.81 79 ASN A O 1
ATOM 656 N N . GLN A 1 80 ? -0.800 -1.747 31.424 1.00 42.09 80 GLN A N 1
ATOM 657 C CA . GLN A 1 80 ? -0.714 -0.415 30.770 1.00 42.09 80 GLN A CA 1
ATOM 658 C C . GLN A 1 80 ? 0.640 -0.106 30.085 1.00 42.09 80 GLN A C 1
ATOM 660 O O . GLN A 1 80 ? 0.688 0.722 29.183 1.00 42.09 80 GLN A O 1
ATOM 665 N N . LEU A 1 81 ? 1.729 -0.780 30.472 1.00 43.38 81 LEU A N 1
ATOM 666 C CA . LEU A 1 81 ? 3.084 -0.588 29.927 1.00 43.38 81 LEU A CA 1
ATOM 667 C C . LEU A 1 81 ? 3.484 -1.595 28.823 1.00 43.38 81 LEU A C 1
ATOM 669 O O . LEU A 1 81 ? 4.607 -1.530 28.316 1.00 43.38 81 LEU A O 1
ATOM 673 N N . TYR A 1 82 ? 2.593 -2.520 28.434 1.00 51.59 82 TYR A N 1
ATOM 674 C CA . TYR A 1 82 ? 2.986 -3.737 27.698 1.00 51.59 82 TYR A CA 1
ATOM 675 C C . TYR A 1 82 ? 2.155 -4.053 26.449 1.00 51.59 82 TYR A C 1
ATOM 677 O O . TYR A 1 82 ? 2.391 -5.086 25.829 1.00 51.59 82 TYR A O 1
ATOM 685 N N . THR A 1 83 ? 1.192 -3.206 26.075 1.00 58.84 83 THR A N 1
ATOM 686 C CA . THR A 1 83 ? 0.396 -3.409 24.853 1.00 58.84 83 THR A CA 1
ATOM 687 C C . THR A 1 83 ? 1.002 -2.584 23.725 1.00 58.84 83 THR A C 1
ATOM 689 O O . THR A 1 83 ? 0.939 -1.361 23.741 1.00 58.84 83 THR A O 1
ATOM 692 N N . ARG A 1 84 ? 1.630 -3.252 22.759 1.00 70.88 84 ARG A N 1
ATOM 693 C CA . ARG A 1 84 ? 2.273 -2.624 21.601 1.00 70.88 84 ARG A CA 1
ATOM 694 C C . ARG A 1 84 ? 1.679 -3.208 20.326 1.00 70.88 84 ARG A C 1
ATOM 696 O O . ARG A 1 84 ? 1.821 -4.402 20.082 1.00 70.88 84 ARG A O 1
ATOM 703 N N . ILE A 1 85 ? 0.963 -2.391 19.554 1.00 75.56 85 ILE A N 1
ATOM 704 C CA . ILE A 1 85 ? 0.250 -2.836 18.351 1.00 75.56 85 ILE A CA 1
ATOM 705 C C . ILE A 1 85 ? 1.202 -2.782 17.159 1.00 75.56 85 ILE A C 1
ATOM 707 O O . ILE A 1 85 ? 1.594 -1.701 16.729 1.00 75.56 85 ILE A O 1
ATOM 711 N N . THR A 1 86 ? 1.551 -3.956 16.631 1.00 78.06 86 THR A N 1
ATOM 712 C CA . THR A 1 86 ? 2.467 -4.131 15.485 1.00 78.06 86 THR A CA 1
ATOM 713 C C . THR A 1 86 ? 1.761 -4.248 14.139 1.00 78.06 86 THR A C 1
ATOM 715 O O . THR A 1 86 ? 2.385 -4.075 13.094 1.00 78.06 86 THR A O 1
ATOM 718 N N . GLU A 1 87 ? 0.462 -4.536 14.152 1.00 83.38 87 GLU A N 1
ATOM 719 C CA . GLU A 1 87 ? -0.366 -4.701 12.962 1.00 83.38 87 GLU A CA 1
ATOM 720 C C . GLU A 1 87 ? -1.802 -4.298 13.288 1.00 83.38 87 GLU A C 1
ATOM 722 O O . GLU A 1 87 ? -2.269 -4.587 14.388 1.00 83.38 87 GLU A O 1
ATOM 727 N N . VAL A 1 88 ? -2.480 -3.643 12.350 1.00 85.00 88 VAL A N 1
ATOM 728 C CA . VAL A 1 88 ? -3.904 -3.297 12.403 1.00 85.00 88 VAL A CA 1
ATOM 729 C C . VAL A 1 88 ? -4.572 -3.906 11.176 1.00 85.00 88 VAL A C 1
ATOM 731 O O . VAL A 1 88 ? -4.271 -3.508 10.055 1.00 85.00 88 VAL A O 1
ATOM 734 N N . GLU A 1 89 ? -5.477 -4.861 11.377 1.00 83.25 89 GLU A N 1
ATOM 735 C CA . GLU A 1 89 ? -6.256 -5.481 10.299 1.00 83.25 89 GLU A CA 1
ATOM 736 C C . GLU A 1 89 ? -7.734 -5.096 10.425 1.00 83.25 89 GLU A C 1
ATOM 738 O O . GLU A 1 89 ? -8.381 -5.426 11.420 1.00 83.25 89 GLU A O 1
ATOM 743 N N . PHE A 1 90 ? -8.282 -4.443 9.407 1.00 83.19 90 PHE A N 1
ATOM 744 C CA . PHE A 1 90 ? -9.714 -4.236 9.233 1.00 83.19 90 PHE A CA 1
ATOM 745 C C . PHE A 1 90 ? -10.243 -5.276 8.244 1.00 83.19 90 PHE A C 1
ATOM 747 O O . PHE A 1 90 ? -9.888 -5.279 7.059 1.00 83.19 90 PHE A O 1
ATOM 754 N N . ARG A 1 91 ? -11.081 -6.193 8.728 1.00 75.81 91 ARG A N 1
ATOM 755 C CA . ARG A 1 91 ? -11.654 -7.269 7.914 1.00 75.81 91 ARG A CA 1
ATOM 756 C C . ARG A 1 91 ? -13.012 -7.722 8.434 1.00 75.81 91 ARG A C 1
ATOM 758 O O . ARG A 1 91 ? -13.330 -7.539 9.608 1.00 75.81 91 ARG A O 1
ATOM 765 N N . LYS A 1 92 ? -13.760 -8.409 7.572 1.00 68.19 92 LYS A N 1
ATOM 766 C CA . LYS A 1 92 ? -14.961 -9.145 7.968 1.00 68.19 92 LYS A CA 1
ATOM 767 C C . LYS A 1 92 ? -14.563 -10.421 8.720 1.00 68.19 92 LYS A C 1
ATOM 769 O O . LYS A 1 92 ? -13.752 -11.212 8.242 1.00 68.19 92 LYS A O 1
ATOM 774 N N . GLU A 1 93 ? -15.111 -10.628 9.907 1.00 59.31 93 GLU A N 1
ATOM 775 C CA . GLU A 1 93 ? -15.040 -11.894 10.629 1.00 59.31 93 GLU A CA 1
ATOM 776 C C . GLU A 1 93 ? -16.041 -12.877 10.039 1.00 59.31 93 GLU A C 1
ATOM 778 O O . GLU A 1 93 ? -17.176 -12.540 9.692 1.00 59.31 93 GLU A O 1
ATOM 783 N N . TYR A 1 94 ? -15.612 -14.128 9.959 1.00 54.22 94 TYR A N 1
ATOM 784 C CA . TYR A 1 94 ? -16.487 -15.221 9.599 1.00 54.22 94 TYR A CA 1
ATOM 785 C C . TYR A 1 94 ? -17.432 -15.531 10.766 1.00 54.22 94 TYR A C 1
ATOM 787 O O . TYR A 1 94 ? -17.039 -16.163 11.747 1.00 54.22 94 TYR A O 1
ATOM 795 N N . VAL A 1 95 ? -18.689 -15.105 10.655 1.00 50.09 95 VAL A N 1
ATOM 796 C CA . VAL A 1 95 ? -19.764 -15.577 11.532 1.00 50.09 95 VAL A CA 1
ATOM 797 C C . VAL A 1 95 ? -20.325 -16.847 10.904 1.00 50.09 95 VAL A C 1
ATOM 799 O O . VAL A 1 95 ? -20.930 -16.796 9.833 1.00 50.09 95 VAL A O 1
ATOM 802 N N . ALA A 1 96 ? -20.104 -17.999 11.543 1.00 39.41 96 ALA A N 1
ATOM 803 C CA . ALA A 1 96 ? -20.692 -19.251 11.080 1.00 39.41 96 ALA A CA 1
ATOM 804 C C . ALA A 1 96 ? -22.223 -19.089 10.981 1.00 39.41 96 ALA A C 1
ATOM 806 O O . ALA A 1 96 ? -22.834 -18.556 11.915 1.00 39.41 96 ALA A O 1
ATOM 807 N N . PRO A 1 97 ? -22.861 -19.521 9.877 1.00 40.97 97 PRO A N 1
ATOM 808 C CA . PRO A 1 97 ? -24.303 -19.405 9.737 1.00 40.97 97 PRO A CA 1
ATOM 809 C C . PRO A 1 97 ? -24.981 -20.124 10.903 1.00 40.97 97 PRO A C 1
ATOM 811 O O . PRO A 1 97 ? -24.605 -21.245 11.257 1.00 40.97 97 PRO A O 1
ATOM 814 N N . LYS A 1 98 ? -25.978 -19.467 11.513 1.00 41.75 98 LYS A N 1
ATOM 815 C CA . LYS A 1 98 ? -26.842 -20.089 12.522 1.00 41.75 98 LYS A CA 1
ATOM 816 C C . LYS A 1 98 ? -27.314 -21.422 11.946 1.00 41.75 98 LYS A C 1
ATOM 818 O O . LYS A 1 98 ? -27.981 -21.423 10.912 1.00 41.75 98 LYS A O 1
ATOM 823 N N . ARG A 1 99 ? -26.987 -22.551 12.589 1.00 37.50 99 ARG A N 1
ATOM 824 C CA . ARG A 1 99 ? -27.722 -23.794 12.329 1.00 37.50 99 ARG A CA 1
ATOM 825 C C . ARG A 1 99 ? -29.181 -23.447 12.580 1.00 37.50 99 ARG A C 1
ATOM 827 O O . ARG A 1 99 ? -29.543 -23.135 13.712 1.00 37.50 99 ARG A O 1
ATOM 834 N N . ALA A 1 100 ? -29.977 -23.408 11.516 1.00 32.72 100 ALA A N 1
ATOM 835 C CA . ALA A 1 100 ? -31.414 -23.304 11.637 1.00 32.72 100 ALA A CA 1
ATOM 836 C C . ALA A 1 100 ? -31.832 -24.468 12.531 1.00 32.72 100 ALA A C 1
ATOM 838 O O . ALA A 1 100 ? -31.682 -25.628 12.152 1.00 32.72 100 ALA A O 1
ATOM 839 N N . THR A 1 101 ? -32.270 -24.166 13.748 1.00 36.50 101 THR A N 1
ATOM 840 C CA . THR A 1 101 ? -33.009 -25.113 14.564 1.00 36.50 101 THR A CA 1
ATOM 841 C C . THR A 1 101 ? -34.299 -25.376 13.807 1.00 36.50 101 THR A C 1
ATOM 843 O O . THR A 1 101 ? -35.285 -24.658 13.943 1.00 36.50 101 THR A O 1
ATOM 846 N N . THR A 1 102 ? -34.265 -26.369 12.921 1.00 33.91 102 THR A N 1
ATOM 847 C CA . THR A 1 102 ? -35.459 -27.007 12.391 1.00 33.91 102 THR A CA 1
ATOM 848 C C . THR A 1 102 ? -36.212 -27.558 13.588 1.00 33.91 102 THR A C 1
ATOM 850 O O . THR A 1 102 ? -35.900 -28.630 14.095 1.00 33.91 102 THR A O 1
ATOM 853 N N . SER A 1 103 ? -37.180 -26.787 14.079 1.00 41.44 103 SER A N 1
ATOM 854 C CA . SER A 1 103 ? -38.234 -27.316 14.920 1.00 41.44 103 SER A CA 1
ATOM 855 C C . SER A 1 103 ? -39.052 -28.260 14.054 1.00 41.44 103 SER A C 1
ATOM 857 O O . SER A 1 103 ? -39.793 -27.808 13.179 1.00 41.44 103 SER A O 1
ATOM 859 N N . LYS A 1 104 ? -38.887 -29.554 14.286 1.00 35.09 104 LYS A N 1
ATOM 860 C CA . LYS A 1 104 ? -39.932 -30.558 14.121 1.00 35.09 104 LYS A CA 1
ATOM 861 C C . LYS A 1 104 ? -39.556 -31.749 14.991 1.00 35.09 104 LYS A C 1
ATOM 863 O O . LYS A 1 104 ? -38.539 -32.385 14.756 1.00 35.09 104 LYS A O 1
ATOM 868 N N . GLU A 1 105 ? -40.320 -31.849 16.072 1.00 44.44 105 GLU A N 1
ATOM 869 C CA . GLU A 1 105 ? -40.873 -33.055 16.689 1.00 44.44 105 GLU A CA 1
ATOM 870 C C . GLU A 1 105 ? -40.181 -34.393 16.380 1.00 44.44 105 GLU A C 1
ATOM 872 O O . GLU A 1 105 ? -40.036 -34.792 15.228 1.00 44.44 105 GLU A O 1
ATOM 877 N N . ASP A 1 106 ? -39.882 -35.084 17.484 1.00 39.44 106 ASP A N 1
ATOM 878 C CA . ASP A 1 106 ? -39.588 -36.509 17.633 1.00 39.44 106 ASP A CA 1
ATOM 879 C C . ASP A 1 106 ? -38.220 -37.005 17.126 1.00 39.44 106 ASP A C 1
ATOM 881 O O . ASP A 1 106 ? -38.004 -37.241 15.942 1.00 39.44 106 ASP A O 1
ATOM 885 N N . GLN A 1 107 ? -37.299 -37.295 18.051 1.00 35.94 107 GLN A N 1
ATOM 886 C CA . GLN A 1 107 ? -37.148 -38.652 18.600 1.00 35.94 107 GLN A CA 1
ATOM 887 C C . GLN A 1 107 ? -36.002 -38.722 19.619 1.00 35.94 107 GLN A C 1
ATOM 889 O O . GLN A 1 107 ? -34.967 -38.069 19.495 1.00 35.94 107 GLN A O 1
ATOM 894 N N . ASP A 1 108 ? -36.259 -39.524 20.649 1.00 47.66 108 ASP A N 1
ATOM 895 C CA . ASP A 1 108 ? -35.347 -39.970 21.690 1.00 47.66 108 ASP A CA 1
ATOM 896 C C . ASP A 1 108 ? -34.003 -40.460 21.141 1.00 47.66 108 ASP A C 1
ATOM 898 O O . ASP A 1 108 ? -33.949 -41.457 20.435 1.00 47.66 108 ASP A O 1
ATOM 902 N N . GLU A 1 109 ? -32.919 -39.798 21.539 1.00 39.69 109 GLU A N 1
ATOM 903 C CA . GLU A 1 109 ? -31.643 -40.403 21.934 1.00 39.69 109 GLU A CA 1
ATOM 904 C C . GLU A 1 109 ? -30.743 -39.275 22.457 1.00 39.69 109 GLU A C 1
ATOM 906 O O . GLU A 1 109 ? -30.516 -38.275 21.780 1.00 39.69 109 GLU A O 1
ATOM 911 N N . LYS A 1 110 ? -30.262 -39.395 23.702 1.00 39.12 110 LYS A N 1
ATOM 912 C CA . LYS A 1 110 ? -29.297 -38.457 24.297 1.00 39.12 110 LYS A CA 1
ATOM 913 C C . LYS A 1 110 ? -28.042 -38.383 23.415 1.00 39.12 110 LYS A C 1
ATOM 915 O O . LYS A 1 110 ? -27.318 -39.378 23.373 1.00 39.12 110 LYS A O 1
ATOM 920 N N . PRO A 1 111 ? -27.675 -37.225 22.837 1.00 34.75 111 PRO A N 1
ATOM 921 C CA . PRO A 1 111 ? -26.311 -37.014 22.399 1.00 34.75 111 PRO A CA 1
ATOM 922 C C . PRO A 1 111 ? -25.497 -36.553 23.610 1.00 34.75 111 PRO A C 1
ATOM 924 O O . PRO A 1 111 ? -25.895 -35.642 24.342 1.00 34.75 111 PRO A O 1
ATOM 927 N N . GLU A 1 112 ? -24.356 -37.197 23.832 1.00 36.75 112 GLU A N 1
ATOM 928 C CA . GLU A 1 112 ? -23.319 -36.708 24.735 1.00 36.75 112 GLU A CA 1
ATOM 929 C C . GLU A 1 112 ? -22.981 -35.248 24.412 1.00 36.75 112 GLU A C 1
ATOM 931 O O . GLU A 1 112 ? -22.969 -34.829 23.254 1.00 36.75 112 GLU A O 1
ATOM 936 N N . SER A 1 113 ? -22.741 -34.472 25.467 1.00 33.91 113 SER A N 1
ATOM 937 C 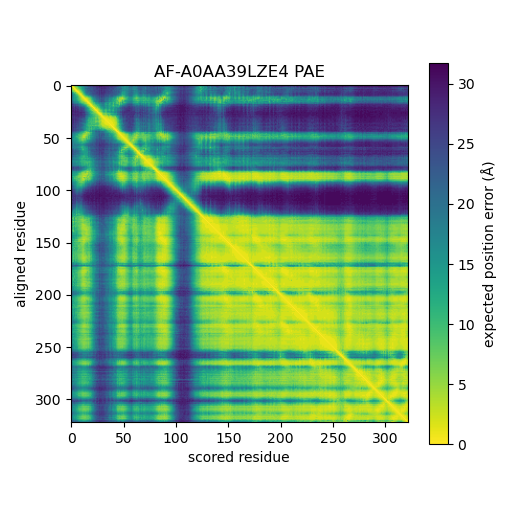CA . SER A 1 113 ? -22.504 -33.034 25.449 1.00 33.91 113 SER A CA 1
ATOM 938 C C . SER A 1 113 ? -21.408 -32.631 24.456 1.00 33.91 113 SER A C 1
ATOM 940 O O . SER A 1 113 ? -20.223 -32.589 24.794 1.00 33.91 113 SER A O 1
ATOM 942 N N . ILE A 1 114 ? -21.802 -32.267 23.240 1.00 35.00 114 ILE A N 1
ATOM 943 C CA . ILE A 1 114 ? -20.978 -31.430 22.377 1.00 35.00 114 ILE A CA 1
ATOM 944 C C . ILE A 1 114 ? -21.026 -30.052 23.025 1.00 35.00 114 ILE A C 1
ATOM 946 O O . ILE A 1 114 ? -22.091 -29.442 23.079 1.00 35.00 114 ILE A O 1
ATOM 950 N N . ALA A 1 115 ? -19.894 -29.615 23.580 1.00 31.64 115 ALA A N 1
ATOM 951 C CA . ALA A 1 115 ? -19.742 -28.312 24.209 1.00 31.64 115 ALA A CA 1
ATOM 952 C C . ALA A 1 115 ? -20.393 -27.238 23.330 1.00 31.64 115 ALA A C 1
ATOM 954 O O . ALA A 1 115 ? -19.935 -26.975 22.214 1.00 31.64 115 ALA A O 1
ATOM 955 N N . GLU A 1 116 ? -21.494 -26.672 23.826 1.00 34.53 116 GLU A N 1
ATOM 956 C CA . GLU A 1 116 ? -22.187 -25.559 23.201 1.00 34.53 116 GLU A CA 1
ATOM 957 C C . GLU A 1 116 ? -21.154 -24.466 22.970 1.00 34.53 116 GLU A C 1
ATOM 959 O O . GLU A 1 116 ? -20.647 -23.847 23.903 1.00 34.53 116 GLU A O 1
ATOM 964 N N . THR A 1 117 ? -20.778 -24.268 21.711 1.00 34.44 117 THR A N 1
ATOM 965 C CA . THR A 1 117 ? -20.010 -23.092 21.333 1.00 34.44 117 THR A CA 1
ATOM 966 C C . THR A 1 117 ? -20.958 -21.924 21.579 1.00 34.44 117 THR A C 1
ATOM 968 O O . THR A 1 117 ? -22.017 -21.898 20.946 1.00 34.44 117 THR A O 1
ATOM 971 N N . PRO A 1 118 ? -20.680 -21.008 22.521 1.00 37.22 118 PRO A N 1
ATOM 972 C CA . PRO A 1 118 ? -21.628 -19.955 22.838 1.00 37.22 118 PRO A CA 1
ATOM 973 C C . PRO A 1 118 ? -21.820 -19.086 21.593 1.00 37.22 118 PRO A C 1
ATOM 975 O O . PRO A 1 118 ? -20.927 -18.355 21.166 1.00 37.22 118 PRO A O 1
ATOM 978 N N . PHE A 1 119 ? -22.994 -19.209 20.975 1.00 40.09 119 PHE A N 1
ATOM 979 C CA . PHE A 1 119 ? -23.443 -18.334 19.903 1.00 40.09 119 PHE A CA 1
ATOM 980 C C . PHE A 1 119 ? -23.738 -16.971 20.528 1.00 40.09 119 PHE A C 1
ATOM 982 O O . PHE A 1 119 ? -24.839 -16.720 21.017 1.00 40.09 119 PHE A O 1
ATOM 989 N N . TYR A 1 120 ? -22.735 -16.098 20.579 1.00 46.56 120 TYR A N 1
ATOM 990 C CA . TYR A 1 120 ? -22.915 -14.767 21.140 1.00 46.56 120 TYR A CA 1
ATOM 991 C C . TYR A 1 120 ? -23.845 -13.942 20.245 1.00 46.56 120 TYR A C 1
ATOM 993 O O . TYR A 1 120 ? -23.600 -13.744 19.056 1.00 46.56 120 TYR A O 1
ATOM 1001 N N . VAL A 1 121 ? -24.938 -13.459 20.837 1.00 37.50 121 VAL A N 1
ATOM 1002 C CA . VAL A 1 121 ? -25.810 -12.445 20.243 1.00 37.50 121 VAL A CA 1
ATOM 1003 C C . VAL A 1 121 ? -25.037 -11.130 20.259 1.00 37.50 121 VAL A C 1
ATOM 1005 O O . VAL A 1 121 ? -25.006 -10.424 21.266 1.00 37.50 121 VAL A O 1
ATOM 1008 N N . PHE A 1 122 ? -24.352 -10.841 19.159 1.00 46.88 122 PHE A N 1
ATOM 1009 C CA . PHE A 1 122 ? -23.635 -9.588 18.964 1.00 46.88 122 PHE A CA 1
ATOM 1010 C C . PHE A 1 122 ? -24.640 -8.424 18.991 1.00 46.88 122 PHE A C 1
ATOM 1012 O O . PHE A 1 122 ? -25.616 -8.436 18.241 1.00 46.88 122 PHE A O 1
ATOM 1019 N N . ARG A 1 123 ? -24.442 -7.453 19.891 1.00 45.66 123 ARG A N 1
ATOM 1020 C CA . ARG A 1 123 ? -25.233 -6.213 19.934 1.00 45.66 123 ARG A CA 1
ATOM 1021 C C . ARG A 1 123 ? -24.518 -5.108 19.165 1.00 45.66 123 ARG A C 1
ATOM 1023 O O . ARG A 1 123 ? -23.291 -5.098 19.101 1.00 45.66 123 ARG A O 1
ATOM 1030 N N . ASP A 1 124 ? -25.313 -4.199 18.612 1.00 49.56 124 ASP A N 1
ATOM 1031 C CA . ASP A 1 124 ? -24.848 -3.059 17.829 1.00 49.56 124 ASP A CA 1
ATOM 1032 C C . ASP A 1 124 ? -23.909 -2.150 18.635 1.00 49.56 124 ASP A C 1
ATOM 1034 O O . ASP A 1 124 ? -24.151 -1.864 19.809 1.00 49.56 124 ASP A O 1
ATOM 1038 N N . ILE A 1 125 ? -22.857 -1.671 17.975 1.00 55.69 125 ILE A N 1
ATOM 1039 C CA . ILE A 1 125 ? -21.873 -0.731 18.520 1.00 55.69 125 ILE A CA 1
ATOM 1040 C C . ILE A 1 125 ? -22.219 0.675 18.010 1.00 55.69 125 ILE A C 1
ATOM 1042 O O . ILE A 1 125 ? -22.609 0.825 16.847 1.00 55.69 125 ILE A O 1
ATOM 1046 N N . SER A 1 126 ? -22.074 1.709 18.847 1.00 65.00 126 SER A N 1
ATOM 1047 C CA . SER A 1 126 ? -22.254 3.090 18.382 1.00 65.00 126 SER A CA 1
ATOM 1048 C C . SER A 1 126 ? -21.058 3.534 17.532 1.00 65.00 126 SER A C 1
ATOM 1050 O O . SER A 1 126 ? -19.903 3.201 17.815 1.00 65.00 126 SER A O 1
ATOM 1052 N N . LYS A 1 127 ? -21.314 4.291 16.463 1.00 68.50 127 LYS A N 1
ATOM 1053 C CA . LYS A 1 127 ? -20.245 4.827 15.603 1.00 68.50 127 LYS A CA 1
ATOM 1054 C C . LYS A 1 127 ? -19.338 5.783 16.376 1.00 68.50 127 LYS A C 1
ATOM 1056 O O . LYS A 1 127 ? -18.132 5.832 16.145 1.00 68.50 127 LYS A O 1
ATOM 1061 N N . GLU A 1 128 ? -19.929 6.543 17.282 1.00 72.62 128 GLU A N 1
ATOM 1062 C CA . GLU A 1 128 ? -19.290 7.571 18.086 1.00 72.62 128 GLU A CA 1
ATOM 1063 C C . GLU A 1 128 ? -18.241 6.981 19.031 1.00 72.62 128 GLU A C 1
ATOM 1065 O O . GLU A 1 128 ? -17.144 7.531 19.111 1.00 72.62 128 GLU A O 1
ATOM 1070 N N . ASP A 1 129 ? -18.516 5.838 19.663 1.00 67.00 129 ASP A N 1
ATOM 1071 C CA . ASP A 1 129 ? -17.537 5.168 20.531 1.00 67.00 129 ASP A CA 1
ATOM 1072 C C . ASP A 1 129 ? -16.328 4.690 19.716 1.00 67.00 129 ASP A C 1
ATOM 1074 O O . ASP A 1 129 ? -15.173 4.831 20.130 1.00 67.00 129 ASP A O 1
ATOM 1078 N N . VAL A 1 130 ? -16.563 4.178 18.502 1.00 71.06 130 VAL A N 1
ATOM 1079 C CA . VAL A 1 130 ? -15.469 3.751 17.620 1.00 71.06 130 VAL A CA 1
ATOM 1080 C C . VAL A 1 130 ? -14.569 4.932 17.241 1.00 71.06 130 VAL A C 1
ATOM 1082 O O . VAL A 1 130 ? -13.341 4.828 17.267 1.00 71.06 130 VAL A O 1
ATOM 1085 N N . LYS A 1 131 ? -15.161 6.080 16.917 1.00 74.38 131 LYS A N 1
ATOM 1086 C CA . LYS A 1 131 ? -14.402 7.267 16.513 1.00 74.38 131 LYS A CA 1
ATOM 1087 C C . LYS A 1 131 ? -13.668 7.928 17.673 1.00 74.38 131 LYS A C 1
ATOM 1089 O O . LYS A 1 131 ? -12.499 8.272 17.537 1.00 74.38 131 LYS A O 1
ATOM 1094 N N . ASN A 1 132 ? -14.344 8.111 18.803 1.00 72.88 132 ASN A N 1
ATOM 1095 C CA . ASN A 1 132 ? -13.849 8.968 19.880 1.00 72.88 132 ASN A CA 1
ATOM 1096 C C . ASN A 1 132 ? -12.954 8.238 20.881 1.00 72.88 132 ASN A C 1
ATOM 1098 O O . ASN A 1 132 ? -12.188 8.879 21.597 1.00 72.88 132 ASN A O 1
ATOM 1102 N N . GLU A 1 133 ? -13.019 6.910 20.928 1.00 68.62 133 GLU A N 1
ATOM 1103 C CA . GLU A 1 133 ? -12.278 6.132 21.915 1.00 68.62 133 GLU A CA 1
ATOM 1104 C C . GLU A 1 133 ? -11.434 5.031 21.267 1.00 68.62 133 GLU A C 1
ATOM 1106 O O . GLU A 1 133 ? -10.222 4.970 21.490 1.00 68.62 133 GLU A O 1
ATOM 1111 N N . PHE A 1 134 ? -12.038 4.189 20.423 1.00 71.81 134 PHE A N 1
ATOM 1112 C CA . PHE A 1 134 ? -11.366 3.012 19.867 1.00 71.81 134 PHE A CA 1
ATOM 1113 C C . PHE A 1 134 ? -10.195 3.351 18.946 1.00 71.81 134 PHE A C 1
ATOM 1115 O O . PHE A 1 134 ? -9.076 2.871 19.147 1.00 71.81 134 PHE A O 1
ATOM 1122 N N . ILE A 1 135 ? -10.451 4.177 17.928 1.00 77.88 135 ILE A N 1
ATOM 1123 C CA . ILE A 1 135 ? -9.437 4.590 16.955 1.00 77.88 135 ILE A CA 1
ATOM 1124 C C . ILE A 1 135 ? -8.285 5.322 17.663 1.00 77.88 135 ILE A C 1
ATOM 1126 O O . ILE A 1 135 ? -7.136 4.897 17.495 1.00 77.88 135 ILE A O 1
ATOM 1130 N N . PRO A 1 136 ? -8.536 6.341 18.513 1.00 77.25 136 PRO A N 1
ATOM 1131 C CA . PRO A 1 136 ? -7.483 6.989 19.288 1.00 77.25 136 PRO A CA 1
ATOM 1132 C C . PRO A 1 136 ? -6.678 6.022 20.156 1.00 77.25 136 PRO A C 1
ATOM 1134 O O . PRO A 1 136 ? -5.456 6.158 20.239 1.00 77.25 136 PRO A O 1
ATOM 1137 N N . TYR A 1 137 ? -7.332 5.032 20.776 1.00 74.31 137 TYR A N 1
ATOM 1138 C CA . TYR A 1 137 ? -6.647 4.027 21.581 1.00 74.31 137 TYR A CA 1
ATOM 1139 C C . TYR A 1 137 ? -5.687 3.182 20.740 1.00 74.31 137 TYR A C 1
ATOM 1141 O O . TYR A 1 137 ? -4.501 3.125 21.065 1.00 74.31 137 TYR A O 1
ATOM 1149 N N . ILE A 1 138 ? -6.169 2.569 19.651 1.00 76.06 138 ILE A N 1
ATOM 1150 C CA . ILE A 1 138 ? -5.339 1.738 18.762 1.00 76.06 138 ILE A CA 1
ATOM 1151 C C . ILE A 1 138 ? -4.139 2.535 18.284 1.00 76.06 138 ILE A C 1
ATOM 1153 O O . ILE A 1 138 ? -2.996 2.104 18.429 1.00 76.06 138 ILE A O 1
ATOM 1157 N N . VAL A 1 139 ? -4.408 3.727 17.760 1.00 80.19 139 VAL A N 1
ATOM 1158 C CA . VAL A 1 139 ? -3.384 4.594 17.202 1.00 80.19 139 VAL A CA 1
ATOM 1159 C C . VAL A 1 139 ? -2.365 5.020 18.269 1.00 80.19 139 VAL A C 1
ATOM 1161 O O . VAL A 1 139 ? -1.170 5.102 17.989 1.00 80.19 139 VAL A O 1
ATOM 1164 N N . GLY A 1 140 ? -2.806 5.241 19.509 1.00 77.44 140 GLY A N 1
ATOM 1165 C CA . GLY A 1 140 ? -1.932 5.552 20.640 1.00 77.44 140 GLY A CA 1
ATOM 1166 C C . GLY A 1 140 ? -1.018 4.402 21.081 1.00 77.44 140 GLY A C 1
ATOM 1167 O O . GLY A 1 140 ? -0.011 4.664 21.735 1.00 77.44 140 GLY A O 1
ATOM 1168 N N . GLN A 1 141 ? -1.340 3.152 20.731 1.00 75.81 141 GLN A N 1
ATOM 1169 C CA . GLN A 1 141 ? -0.548 1.964 21.082 1.00 75.81 141 GLN A CA 1
ATOM 1170 C C . GLN A 1 141 ? 0.320 1.433 19.930 1.00 75.81 141 GLN A C 1
ATOM 1172 O O . GLN A 1 141 ? 1.033 0.442 20.123 1.00 75.81 141 GLN A O 1
ATOM 1177 N N . LEU A 1 142 ? 0.274 2.057 18.747 1.00 79.31 142 LEU A N 1
ATOM 1178 C CA . LEU A 1 142 ? 1.096 1.652 17.606 1.00 79.31 142 LEU A CA 1
ATOM 1179 C C . LEU A 1 142 ? 2.588 1.713 17.953 1.00 79.31 142 LEU A C 1
ATOM 1181 O O . LEU A 1 142 ? 3.069 2.664 18.577 1.00 79.31 142 LEU A O 1
ATOM 1185 N N . VAL A 1 143 ? 3.319 0.673 17.553 1.00 79.00 143 VAL A N 1
ATOM 1186 C CA . VAL A 1 143 ? 4.787 0.663 17.600 1.00 79.00 143 VAL A CA 1
ATOM 1187 C C . VAL A 1 143 ? 5.378 1.576 16.531 1.00 79.00 143 VAL A C 1
ATOM 1189 O O . VAL A 1 143 ? 4.665 2.167 15.724 1.00 79.00 143 VAL A O 1
ATOM 1192 N N . TYR A 1 144 ? 6.705 1.660 16.517 1.00 79.75 144 TYR A N 1
ATOM 1193 C CA . TYR A 1 144 ? 7.425 2.093 15.331 1.00 79.75 144 TYR A CA 1
ATOM 1194 C C . TYR A 1 144 ? 7.271 1.030 14.234 1.00 79.75 144 TYR A C 1
ATOM 1196 O O . TYR A 1 144 ? 7.390 -0.162 14.519 1.00 79.75 144 TYR A O 1
ATOM 1204 N N . ASP A 1 145 ? 6.988 1.450 13.008 1.00 85.19 145 ASP A N 1
ATOM 1205 C CA . ASP A 1 145 ? 6.870 0.577 11.837 1.00 85.19 145 ASP A CA 1
ATOM 1206 C C . ASP A 1 145 ? 5.740 -0.468 11.921 1.00 85.19 145 ASP A C 1
ATOM 1208 O O . ASP A 1 145 ? 5.971 -1.675 11.717 1.00 85.19 145 ASP A O 1
ATOM 1212 N N . PRO A 1 146 ? 4.493 -0.053 12.230 1.00 87.44 146 PRO A N 1
ATOM 1213 C CA . PRO A 1 146 ? 3.359 -0.960 12.226 1.00 87.44 146 PRO A CA 1
ATOM 1214 C C . PRO A 1 146 ? 2.964 -1.345 10.794 1.00 87.44 146 PRO A C 1
ATOM 1216 O O . PRO A 1 146 ? 3.276 -0.659 9.820 1.00 87.44 146 PRO A O 1
ATOM 1219 N N . ALA A 1 147 ? 2.246 -2.458 10.670 1.00 89.12 147 ALA A N 1
ATOM 1220 C CA . ALA A 1 147 ? 1.558 -2.833 9.440 1.00 89.12 147 ALA A CA 1
ATOM 1221 C C . ALA A 1 147 ? 0.072 -2.443 9.503 1.00 89.12 147 ALA A C 1
ATOM 1223 O O . ALA A 1 147 ? -0.559 -2.528 10.557 1.00 89.12 147 ALA A O 1
ATOM 1224 N N . PHE A 1 148 ? -0.505 -2.057 8.371 1.00 91.06 148 PHE A N 1
ATOM 1225 C CA . PHE A 1 148 ? -1.936 -1.824 8.209 1.00 91.06 148 PHE A CA 1
ATOM 1226 C C . PHE A 1 148 ? -2.477 -2.698 7.084 1.00 91.06 148 PHE A C 1
ATOM 1228 O O . PHE A 1 148 ? -1.888 -2.760 6.007 1.00 91.06 148 PHE A O 1
ATOM 1235 N N . THR A 1 149 ? -3.608 -3.356 7.326 1.00 91.06 149 THR A N 1
ATOM 1236 C CA . THR A 1 149 ? -4.350 -4.101 6.311 1.00 91.06 149 THR A CA 1
ATOM 1237 C C . THR A 1 149 ? -5.831 -3.739 6.365 1.00 91.06 149 THR A C 1
ATOM 1239 O O . THR A 1 149 ? -6.449 -3.883 7.413 1.00 91.06 149 THR A O 1
ATOM 1242 N N . CYS A 1 150 ? -6.431 -3.349 5.243 1.00 89.00 150 CYS A N 1
ATOM 1243 C CA . CYS A 1 150 ? -7.879 -3.244 5.081 1.00 89.00 150 CYS A CA 1
ATOM 1244 C C . CYS A 1 150 ? -8.349 -4.155 3.944 1.00 89.00 150 CYS A C 1
ATOM 1246 O O . CYS A 1 150 ? -7.804 -4.133 2.842 1.00 89.00 150 CYS A O 1
ATOM 1248 N N . SER A 1 151 ? -9.355 -4.977 4.234 1.00 85.06 151 SER A N 1
ATOM 1249 C CA . SER A 1 151 ? -9.973 -5.921 3.291 1.00 85.06 151 SER A CA 1
ATOM 1250 C C . SER A 1 151 ? -11.501 -5.878 3.340 1.00 85.06 151 SER A C 1
ATOM 1252 O O . SER A 1 151 ? -12.166 -6.802 2.881 1.00 85.06 151 SER A O 1
ATOM 1254 N N . MET A 1 152 ? -12.063 -4.839 3.958 1.00 83.50 152 MET A N 1
ATOM 1255 C CA . MET A 1 152 ? -13.509 -4.673 4.058 1.00 83.50 152 MET A CA 1
ATOM 1256 C C . MET A 1 152 ? -14.076 -4.150 2.739 1.00 83.50 152 MET A C 1
ATOM 1258 O O . MET A 1 152 ? -13.462 -3.301 2.087 1.00 83.50 152 MET A O 1
ATOM 1262 N N . ASP A 1 153 ? -15.267 -4.621 2.378 1.00 82.88 153 ASP A N 1
ATOM 1263 C CA . ASP A 1 153 ? -16.020 -4.064 1.257 1.00 82.88 153 ASP A CA 1
ATOM 1264 C C . ASP A 1 153 ? -16.378 -2.603 1.529 1.00 82.88 153 ASP A C 1
ATOM 1266 O O . ASP A 1 153 ? -16.663 -2.214 2.665 1.00 82.88 153 ASP A O 1
ATOM 1270 N N . ARG A 1 154 ? -16.377 -1.793 0.472 1.00 81.81 154 ARG A N 1
ATOM 1271 C CA . ARG A 1 154 ? -16.653 -0.366 0.572 1.00 81.81 154 ARG A CA 1
ATOM 1272 C C . ARG A 1 154 ? -18.149 -0.112 0.783 1.00 81.81 154 ARG A C 1
ATOM 1274 O O . ARG A 1 154 ? -18.984 -0.479 -0.038 1.00 81.81 154 ARG A O 1
ATOM 1281 N N . THR A 1 155 ? -18.485 0.558 1.875 1.00 81.44 155 THR A N 1
ATOM 1282 C CA . THR A 1 155 ? -19.825 1.006 2.268 1.00 81.44 155 THR A CA 1
ATOM 1283 C C . THR A 1 155 ? -19.717 2.408 2.872 1.00 81.44 155 THR A C 1
ATOM 1285 O O . THR A 1 155 ? -18.652 2.796 3.346 1.00 81.44 155 THR A O 1
ATOM 1288 N N . GLU A 1 156 ? -20.815 3.168 2.930 1.00 78.88 156 GLU A N 1
ATOM 1289 C CA . GLU A 1 156 ? -20.824 4.499 3.573 1.00 78.88 156 GLU A CA 1
ATOM 1290 C C . GLU A 1 156 ? -20.261 4.450 4.999 1.00 78.88 156 GLU A C 1
ATOM 1292 O O . GLU A 1 156 ? -19.510 5.319 5.434 1.00 78.88 156 GLU A O 1
ATOM 1297 N N . GLN A 1 157 ? -20.595 3.385 5.720 1.00 73.50 157 GLN A N 1
ATOM 1298 C CA . GLN A 1 157 ? -20.115 3.196 7.069 1.00 73.50 157 GLN A CA 1
ATOM 1299 C C . GLN A 1 157 ? -18.597 2.915 7.068 1.00 73.50 157 GLN A C 1
ATOM 1301 O O . GLN A 1 157 ? -17.889 3.493 7.897 1.00 73.50 157 GLN A O 1
ATOM 1306 N N . THR A 1 158 ? -18.068 2.048 6.181 1.00 76.94 158 THR A N 1
ATOM 1307 C CA . THR A 1 158 ? -16.645 1.612 6.232 1.00 76.94 158 THR A CA 1
ATOM 1308 C C . THR A 1 158 ? -15.772 2.787 5.884 1.00 76.94 158 THR A C 1
ATOM 1310 O O . THR A 1 158 ? -14.774 3.012 6.564 1.00 76.94 158 THR A O 1
ATOM 1313 N N . ASP A 1 159 ? -16.201 3.566 4.893 1.00 81.50 159 ASP A N 1
ATOM 1314 C CA . ASP A 1 159 ? -15.576 4.818 4.494 1.00 81.50 159 ASP A CA 1
ATOM 1315 C C . ASP A 1 159 ? -15.480 5.758 5.697 1.00 81.50 159 ASP A C 1
ATOM 1317 O O . ASP A 1 159 ? -14.423 6.319 5.959 1.00 81.50 159 ASP A O 1
ATOM 1321 N N . GLU A 1 160 ? -16.544 5.885 6.490 1.00 82.38 160 GLU A N 1
ATOM 1322 C CA . GLU A 1 160 ? -16.577 6.755 7.664 1.00 82.38 160 GLU A CA 1
ATOM 1323 C C . GLU A 1 160 ? -15.582 6.327 8.765 1.00 82.38 160 GLU A C 1
ATOM 1325 O O . GLU A 1 160 ? -14.836 7.168 9.275 1.00 82.38 160 GLU A O 1
ATOM 1330 N N . ILE A 1 161 ? -15.526 5.036 9.121 1.00 80.44 161 ILE A N 1
ATOM 1331 C CA . ILE A 1 161 ? -14.573 4.522 10.129 1.00 80.44 161 ILE A CA 1
ATOM 1332 C C . ILE A 1 161 ? -13.133 4.596 9.629 1.00 80.44 161 ILE A C 1
ATOM 1334 O O . ILE A 1 161 ? -12.244 5.040 10.355 1.00 80.44 161 ILE A O 1
ATOM 1338 N N . THR A 1 162 ? -12.885 4.121 8.410 1.00 86.12 162 THR A N 1
ATOM 1339 C CA . THR A 1 162 ? -11.538 4.090 7.831 1.00 86.12 162 THR A CA 1
ATOM 1340 C C . THR A 1 162 ? -11.001 5.496 7.632 1.00 86.12 162 THR A C 1
ATOM 1342 O O . THR A 1 162 ? -9.856 5.750 7.987 1.00 86.12 162 THR A O 1
ATOM 1345 N N . THR A 1 163 ? -11.841 6.436 7.192 1.00 89.06 163 THR A N 1
ATOM 1346 C CA . THR A 1 163 ? -11.508 7.862 7.126 1.00 89.06 163 THR A CA 1
ATOM 1347 C C . THR A 1 163 ? -11.060 8.395 8.479 1.00 89.06 163 THR A C 1
ATOM 1349 O O . THR A 1 163 ? -10.049 9.093 8.553 1.00 89.06 163 THR A O 1
ATOM 1352 N N . GLU A 1 164 ? -11.782 8.078 9.555 1.00 87.81 164 GLU A N 1
ATOM 1353 C CA . GLU A 1 164 ? -11.387 8.520 10.893 1.00 87.81 164 GLU A CA 1
ATOM 1354 C C . GLU A 1 164 ? -10.054 7.891 11.316 1.00 87.81 164 GLU A C 1
ATOM 1356 O O . GLU A 1 164 ? -9.158 8.588 11.791 1.00 87.81 164 GLU A O 1
ATOM 1361 N N . PHE A 1 165 ? -9.869 6.592 11.061 1.00 88.56 165 PHE A N 1
ATOM 1362 C CA . PHE A 1 165 ? -8.604 5.919 11.340 1.00 88.56 165 PHE A CA 1
ATOM 1363 C C . PHE A 1 165 ? -7.446 6.574 10.587 1.00 88.56 165 PHE A C 1
ATOM 1365 O O . PHE A 1 165 ? -6.447 6.926 11.207 1.00 88.56 165 PHE A O 1
ATOM 1372 N N . PHE A 1 166 ? -7.592 6.798 9.281 1.00 91.19 166 PHE A N 1
ATOM 1373 C CA . PHE A 1 166 ? -6.581 7.431 8.442 1.00 91.19 166 PHE A CA 1
ATOM 1374 C C . PHE A 1 166 ? -6.224 8.832 8.927 1.00 91.19 166 PHE A C 1
ATOM 1376 O O . PHE A 1 166 ? -5.043 9.142 9.049 1.00 91.19 166 PHE A O 1
ATOM 1383 N N . LYS A 1 167 ? -7.211 9.654 9.298 1.00 89.56 167 LYS A N 1
ATOM 1384 C CA . LYS A 1 167 ? -6.968 10.999 9.844 1.00 89.56 167 LYS A CA 1
ATOM 1385 C C . LYS A 1 167 ? -6.149 10.967 11.132 1.00 89.56 167 LYS A C 1
ATOM 1387 O O . LYS A 1 167 ? -5.210 11.749 11.288 1.00 89.56 167 LYS A O 1
ATOM 1392 N N . VAL A 1 168 ? -6.491 10.068 12.054 1.00 88.31 168 VAL A N 1
ATOM 1393 C CA . VAL A 1 168 ? -5.818 9.965 13.358 1.00 88.31 168 VAL A CA 1
ATOM 1394 C C . VAL A 1 168 ? -4.440 9.298 13.224 1.00 88.31 168 VAL A C 1
ATOM 1396 O O . VAL A 1 168 ? -3.488 9.701 13.900 1.00 88.31 168 VAL A O 1
ATOM 1399 N N . ALA A 1 169 ? -4.309 8.309 12.336 1.00 87.62 169 ALA A N 1
ATOM 1400 C CA . ALA A 1 169 ? -3.083 7.553 12.091 1.00 87.62 169 ALA A CA 1
ATOM 1401 C C . ALA A 1 169 ? -2.085 8.272 11.168 1.00 87.62 169 ALA A C 1
ATOM 1403 O O . ALA A 1 169 ? -0.892 8.005 11.270 1.00 87.62 169 ALA A O 1
ATOM 1404 N N . ALA A 1 170 ? -2.522 9.207 10.316 1.00 83.94 170 ALA A N 1
ATOM 1405 C CA . ALA A 1 170 ? -1.649 9.890 9.356 1.00 83.94 170 ALA A CA 1
ATOM 1406 C C . ALA A 1 170 ? -0.426 10.549 10.011 1.00 83.94 170 ALA A C 1
ATOM 1408 O O . ALA A 1 170 ? 0.648 10.556 9.433 1.00 83.94 170 ALA A O 1
ATOM 1409 N N . ARG A 1 171 ? -0.558 11.059 11.243 1.00 76.19 171 ARG A N 1
ATOM 1410 C CA . ARG A 1 171 ? 0.512 11.787 11.958 1.00 76.19 171 ARG A CA 1
ATOM 1411 C C . ARG A 1 171 ? 1.369 10.911 12.876 1.00 76.19 171 ARG A C 1
ATOM 1413 O O . ARG A 1 171 ? 2.014 11.416 13.796 1.00 76.19 171 ARG A O 1
ATOM 1420 N N . ARG A 1 172 ? 1.285 9.594 12.730 1.00 76.25 172 ARG A N 1
ATOM 1421 C CA . ARG A 1 172 ? 1.887 8.613 13.646 1.00 76.25 172 ARG A CA 1
ATOM 1422 C C . ARG A 1 172 ? 3.100 7.953 12.978 1.00 76.25 172 ARG A C 1
ATOM 1424 O O . ARG A 1 172 ? 3.425 8.342 11.859 1.00 76.25 172 ARG A O 1
ATOM 1431 N N . PRO A 1 173 ? 3.846 7.066 13.672 1.00 67.62 173 PRO A N 1
ATOM 1432 C CA . PRO A 1 173 ? 5.050 6.455 13.113 1.00 67.62 173 PRO A CA 1
ATOM 1433 C C . PRO A 1 173 ? 4.784 5.851 11.733 1.00 67.62 173 PRO A C 1
ATOM 1435 O O . PRO A 1 173 ? 3.684 5.355 11.492 1.00 67.62 173 PRO A O 1
ATOM 1438 N N . HIS A 1 174 ? 5.787 5.903 10.858 1.00 82.25 174 HIS A N 1
ATOM 1439 C CA . HIS A 1 174 ? 5.644 5.460 9.478 1.00 82.25 174 HIS A CA 1
ATOM 1440 C C . HIS A 1 174 ? 5.225 3.988 9.404 1.00 82.25 174 HIS A C 1
ATOM 1442 O O . HIS A 1 174 ? 5.774 3.145 10.107 1.00 82.25 174 HIS A O 1
ATOM 1448 N N . PHE A 1 175 ? 4.229 3.669 8.581 1.00 88.75 175 PHE A N 1
ATOM 1449 C CA . PHE A 1 175 ? 3.772 2.293 8.398 1.00 88.75 175 PHE A CA 1
ATOM 1450 C C . PHE A 1 175 ? 4.694 1.556 7.423 1.00 88.75 175 PHE A C 1
ATOM 1452 O O . PHE A 1 175 ? 4.744 1.885 6.240 1.00 88.75 175 PHE A O 1
ATOM 1459 N N . LYS A 1 176 ? 5.364 0.493 7.886 1.00 88.81 176 LYS A N 1
ATOM 1460 C CA . LYS A 1 176 ? 6.251 -0.317 7.024 1.00 88.81 176 LYS A CA 1
ATOM 1461 C C . LYS A 1 176 ? 5.514 -1.091 5.942 1.00 88.81 176 LYS A C 1
ATOM 1463 O O . LYS A 1 176 ? 6.124 -1.528 4.973 1.00 88.81 176 LYS A O 1
ATOM 1468 N N . ALA A 1 177 ? 4.233 -1.367 6.157 1.00 91.56 177 ALA A N 1
ATOM 1469 C CA . ALA A 1 177 ? 3.416 -2.141 5.241 1.00 91.56 177 ALA A CA 1
ATOM 1470 C C . ALA A 1 177 ? 1.982 -1.622 5.276 1.00 91.56 177 ALA A C 1
ATOM 1472 O O . ALA A 1 177 ? 1.364 -1.580 6.339 1.00 91.56 177 ALA A O 1
ATOM 1473 N N . ILE A 1 178 ? 1.454 -1.258 4.115 1.00 94.31 178 ILE A N 1
ATOM 1474 C CA . ILE A 1 178 ? 0.084 -0.796 3.926 1.00 94.31 178 ILE A CA 1
ATOM 1475 C C . ILE A 1 178 ? -0.533 -1.685 2.855 1.00 94.31 178 ILE A C 1
ATOM 1477 O O . ILE A 1 178 ? -0.118 -1.652 1.702 1.00 94.31 178 ILE A O 1
ATOM 1481 N N . LYS A 1 179 ? -1.529 -2.484 3.226 1.00 95.00 179 LYS A N 1
ATOM 1482 C CA . LYS A 1 179 ? -2.321 -3.287 2.297 1.00 95.00 179 LYS A CA 1
ATOM 1483 C C . LYS A 1 179 ? -3.762 -2.822 2.346 1.00 95.00 179 LYS A C 1
ATOM 1485 O O . LYS A 1 179 ? -4.399 -2.932 3.383 1.00 95.00 179 LYS A O 1
ATOM 1490 N N . THR A 1 180 ? -4.309 -2.307 1.259 1.00 94.19 180 THR A N 1
ATOM 1491 C CA . THR A 1 180 ? -5.673 -1.772 1.300 1.00 94.19 180 THR A CA 1
ATOM 1492 C C . THR A 1 180 ? -6.350 -1.853 -0.057 1.00 94.19 180 THR A C 1
ATOM 1494 O O . THR A 1 180 ? -5.702 -1.885 -1.104 1.00 94.19 180 THR A O 1
ATOM 1497 N N . ASN A 1 181 ? -7.674 -1.914 -0.046 1.00 92.31 181 ASN A N 1
ATOM 1498 C CA . ASN A 1 181 ? -8.501 -1.469 -1.160 1.00 92.31 181 ASN A CA 1
ATOM 1499 C C . ASN A 1 181 ? -8.834 0.022 -1.012 1.00 92.31 181 ASN A C 1
ATOM 1501 O O . ASN A 1 181 ? -8.490 0.641 -0.001 1.00 92.31 181 ASN A O 1
ATOM 1505 N N . TYR A 1 182 ? -9.466 0.614 -2.025 1.00 92.75 182 TYR A N 1
ATOM 1506 C CA . TYR A 1 182 ? -9.862 2.016 -1.952 1.00 92.75 182 TYR A CA 1
ATOM 1507 C C . TYR A 1 182 ? -10.961 2.220 -0.899 1.00 92.75 182 TYR A C 1
ATOM 1509 O O . TYR A 1 182 ? -12.021 1.603 -0.971 1.00 92.75 182 TYR A O 1
ATOM 1517 N N . GLN A 1 183 ? -10.698 3.103 0.066 1.00 89.75 183 GLN A N 1
ATOM 1518 C CA . GLN A 1 183 ? -11.582 3.418 1.201 1.00 89.75 183 GLN A CA 1
ATOM 1519 C C . GLN A 1 183 ? -11.951 4.917 1.233 1.00 89.75 183 GLN A C 1
ATOM 1521 O O . GLN A 1 183 ? -12.213 5.499 2.282 1.00 89.75 183 GLN A O 1
ATOM 1526 N N . GLY A 1 184 ? -11.922 5.569 0.066 1.00 90.19 184 GLY A N 1
ATOM 1527 C CA . GLY A 1 184 ? -12.194 6.999 -0.087 1.00 90.19 184 GLY A CA 1
ATOM 1528 C C . GLY A 1 184 ? -10.945 7.896 -0.034 1.00 90.19 184 GLY A C 1
ATOM 1529 O O . GLY A 1 184 ? -9.832 7.409 0.170 1.00 90.19 184 GLY A O 1
ATOM 1530 N N . PRO A 1 185 ? -11.110 9.222 -0.209 1.00 91.38 185 PRO A N 1
ATOM 1531 C CA . PRO A 1 185 ? -9.994 10.161 -0.398 1.00 91.38 185 PRO A CA 1
ATOM 1532 C C . PRO A 1 185 ? -8.992 10.217 0.762 1.00 91.38 185 PRO A C 1
ATOM 1534 O O . PRO A 1 185 ? -7.792 10.352 0.540 1.00 91.38 185 PRO A O 1
ATOM 1537 N N . ALA A 1 186 ? -9.454 10.033 2.003 1.00 90.56 186 ALA A N 1
ATOM 1538 C CA . ALA A 1 186 ? -8.577 10.002 3.175 1.00 90.56 186 ALA A CA 1
ATOM 1539 C C . ALA A 1 186 ? -7.551 8.853 3.125 1.00 90.56 186 ALA A C 1
ATOM 1541 O O . ALA A 1 186 ? -6.494 8.948 3.743 1.00 90.56 186 ALA A O 1
ATOM 1542 N N . CYS A 1 187 ? -7.838 7.783 2.375 1.00 91.12 187 CYS A N 1
ATOM 1543 C CA . CYS A 1 187 ? -6.891 6.701 2.118 1.00 91.12 187 CYS A CA 1
ATOM 1544 C C . CYS A 1 187 ? -5.719 7.171 1.239 1.00 91.12 187 CYS A C 1
ATOM 1546 O O . CYS A 1 187 ? -4.576 6.803 1.501 1.00 91.12 187 CYS A O 1
ATOM 1548 N N . GLU A 1 188 ? -5.985 7.982 0.209 1.00 91.75 188 GLU A N 1
ATOM 1549 C CA . GLU A 1 188 ? -4.950 8.545 -0.674 1.00 91.75 188 GLU A CA 1
ATOM 1550 C C . GLU A 1 188 ? -4.065 9.522 0.100 1.00 91.75 188 GLU A C 1
ATOM 1552 O O . GLU A 1 188 ? -2.840 9.421 0.048 1.00 91.75 188 GLU A O 1
ATOM 1557 N N . GLU A 1 189 ? -4.689 10.411 0.879 1.00 91.38 189 GLU A N 1
ATOM 1558 C CA . GLU A 1 189 ? -3.988 11.349 1.760 1.00 91.38 189 GLU A CA 1
ATOM 1559 C C . GLU A 1 189 ? -3.132 10.615 2.793 1.00 91.38 189 GLU A C 1
ATOM 1561 O O . GLU A 1 189 ? -1.983 10.982 3.012 1.00 91.38 189 GLU A O 1
ATOM 1566 N N . PHE A 1 190 ? -3.656 9.548 3.402 1.00 92.06 190 PHE A N 1
ATOM 1567 C CA . PHE A 1 190 ? -2.894 8.735 4.342 1.00 92.06 190 PHE A CA 1
ATOM 1568 C C . PHE A 1 190 ? -1.649 8.140 3.688 1.00 92.06 190 PHE A C 1
ATOM 1570 O O . PHE A 1 190 ? -0.563 8.306 4.231 1.00 92.06 190 PHE A O 1
ATOM 1577 N N . ILE A 1 191 ? -1.775 7.509 2.516 1.00 91.69 191 ILE A N 1
ATOM 1578 C CA . ILE A 1 191 ? -0.631 6.942 1.783 1.00 91.69 191 ILE A CA 1
ATOM 1579 C C . ILE A 1 191 ? 0.398 8.033 1.445 1.00 91.69 191 ILE A C 1
ATOM 1581 O O . ILE A 1 191 ? 1.594 7.823 1.646 1.00 91.69 191 ILE A O 1
ATOM 1585 N N . ALA A 1 192 ? -0.057 9.203 0.986 1.00 89.75 192 ALA A N 1
ATOM 1586 C CA . ALA A 1 192 ? 0.814 10.332 0.672 1.00 89.75 192 ALA A CA 1
ATOM 1587 C C . ALA A 1 192 ? 1.539 10.882 1.914 1.00 89.75 192 ALA A C 1
ATOM 1589 O O . ALA A 1 192 ? 2.734 11.131 1.863 1.00 89.75 192 ALA A O 1
ATOM 1590 N N . VAL A 1 193 ? 0.859 11.013 3.056 1.00 89.00 193 VAL A N 1
ATOM 1591 C CA . VAL A 1 193 ? 1.498 11.466 4.305 1.00 89.00 193 VAL A CA 1
ATOM 1592 C C . VAL A 1 193 ? 2.465 10.416 4.849 1.00 89.00 193 VAL A C 1
ATOM 1594 O O . VAL A 1 193 ? 3.510 10.770 5.390 1.00 89.00 193 VAL A O 1
ATOM 1597 N N . GLN A 1 194 ? 2.146 9.123 4.716 1.00 86.44 194 GLN A N 1
ATOM 1598 C CA . GLN A 1 194 ? 3.068 8.069 5.136 1.00 86.44 194 GLN A CA 1
ATOM 1599 C C . GLN A 1 194 ? 4.399 8.187 4.400 1.00 86.44 194 GLN A C 1
ATOM 1601 O O . GLN A 1 194 ? 5.433 8.066 5.041 1.00 86.44 194 GLN A O 1
ATOM 1606 N N . GLU A 1 195 ? 4.388 8.514 3.110 1.00 81.62 195 GLU A N 1
ATOM 1607 C CA . GLU A 1 195 ? 5.602 8.788 2.339 1.00 81.62 195 GLU A CA 1
ATOM 1608 C C . GLU A 1 195 ? 6.493 9.858 2.981 1.00 81.62 195 GLU A C 1
ATOM 1610 O O . GLU A 1 195 ? 7.673 9.601 3.196 1.00 81.62 195 GLU A O 1
ATOM 1615 N N . GLU A 1 196 ? 5.932 11.006 3.366 1.00 81.31 196 GLU A N 1
ATOM 1616 C CA . GLU A 1 196 ? 6.693 12.106 3.977 1.00 81.31 196 GLU A CA 1
ATOM 1617 C C . GLU A 1 196 ? 7.347 11.720 5.314 1.00 81.31 196 GLU A C 1
ATOM 1619 O O . GLU A 1 196 ? 8.354 12.301 5.724 1.00 81.31 196 GLU A O 1
ATOM 1624 N N . LEU A 1 197 ? 6.761 10.751 6.020 1.00 79.69 197 LEU A N 1
ATOM 1625 C CA . LEU A 1 197 ? 7.212 10.301 7.337 1.00 79.69 197 LEU A CA 1
ATOM 1626 C C . LEU A 1 197 ? 8.158 9.095 7.276 1.00 79.69 197 LEU A C 1
ATOM 1628 O O . LEU A 1 197 ? 8.769 8.749 8.297 1.00 79.69 197 LEU A O 1
ATOM 1632 N N . MET A 1 198 ? 8.269 8.441 6.118 1.00 73.12 198 MET A N 1
ATOM 1633 C CA . MET A 1 198 ? 9.042 7.215 5.944 1.00 73.12 198 MET A CA 1
ATOM 1634 C C . MET A 1 198 ? 10.538 7.479 6.071 1.00 73.12 198 MET A C 1
ATOM 1636 O O . MET A 1 198 ? 11.112 8.314 5.378 1.00 73.12 198 MET A O 1
ATOM 1640 N N . LYS A 1 199 ? 11.184 6.726 6.967 1.00 68.88 199 LYS A N 1
ATOM 1641 C CA . LYS A 1 199 ? 12.649 6.749 7.129 1.00 68.88 199 LYS A CA 1
ATOM 1642 C C . LYS A 1 199 ? 13.337 5.551 6.491 1.00 68.88 199 LYS A C 1
ATOM 1644 O O . LYS A 1 199 ? 14.534 5.604 6.234 1.00 68.88 199 LYS A O 1
ATOM 1649 N N . CYS A 1 200 ? 12.590 4.473 6.286 1.00 68.44 200 CYS A N 1
ATOM 1650 C CA . CYS A 1 200 ? 13.048 3.228 5.692 1.00 68.44 200 CYS A CA 1
ATOM 1651 C C . CYS A 1 200 ? 12.065 2.808 4.599 1.00 68.44 200 CYS A C 1
ATOM 1653 O O . CYS A 1 200 ? 10.925 3.267 4.580 1.00 68.44 200 CYS A O 1
ATOM 1655 N N . ARG A 1 201 ? 12.503 1.925 3.698 1.00 79.12 201 ARG A N 1
ATOM 1656 C CA . ARG A 1 201 ? 11.661 1.398 2.620 1.00 79.12 201 ARG A CA 1
ATOM 1657 C C . ARG A 1 201 ? 10.512 0.550 3.175 1.00 79.12 201 ARG A C 1
ATOM 1659 O O . ARG A 1 201 ? 10.710 -0.265 4.074 1.00 79.12 201 ARG A O 1
ATOM 1666 N N . GLY A 1 202 ? 9.325 0.719 2.604 1.00 86.56 202 GLY A N 1
ATOM 1667 C CA . GLY A 1 202 ? 8.092 0.055 3.026 1.00 86.56 202 GLY A CA 1
ATOM 1668 C C . GLY A 1 202 ? 7.410 -0.678 1.882 1.00 86.56 202 GLY A C 1
ATOM 1669 O O . GLY A 1 202 ? 7.877 -0.668 0.746 1.00 86.56 202 GLY A O 1
ATOM 1670 N N . PHE A 1 203 ? 6.282 -1.314 2.177 1.00 92.12 203 PHE A N 1
ATOM 1671 C CA . PHE A 1 203 ? 5.499 -2.095 1.223 1.00 92.12 203 PHE A CA 1
ATOM 1672 C C . PHE A 1 203 ? 4.098 -1.512 1.075 1.00 92.12 203 PHE A C 1
ATOM 1674 O O . PHE A 1 203 ? 3.397 -1.316 2.066 1.00 92.12 203 PHE A O 1
ATOM 1681 N N . LEU A 1 204 ? 3.680 -1.259 -0.160 1.00 94.44 204 LEU A N 1
ATOM 1682 C CA . LEU A 1 204 ? 2.340 -0.787 -0.479 1.00 94.44 204 LEU A CA 1
ATOM 1683 C C . LEU A 1 204 ? 1.650 -1.815 -1.370 1.00 94.44 204 LEU A C 1
ATOM 1685 O O . LEU A 1 204 ? 2.030 -1.993 -2.521 1.00 94.44 204 LEU A O 1
ATOM 1689 N N . THR A 1 205 ? 0.620 -2.476 -0.853 1.00 96.25 205 THR A N 1
ATOM 1690 C CA . THR A 1 205 ? -0.211 -3.409 -1.613 1.00 96.25 205 THR A CA 1
ATOM 1691 C C . THR A 1 205 ? -1.590 -2.809 -1.852 1.00 96.25 205 THR A C 1
ATOM 1693 O O . THR A 1 205 ? -2.377 -2.637 -0.919 1.00 96.25 205 THR A O 1
ATOM 1696 N N . LEU A 1 206 ? -1.908 -2.528 -3.110 1.00 95.38 206 LEU A N 1
ATOM 1697 C CA . LEU A 1 206 ? -3.185 -1.971 -3.534 1.00 95.38 206 LEU A CA 1
ATOM 1698 C C . LEU A 1 206 ? -4.036 -3.071 -4.166 1.00 95.38 206 LEU A C 1
ATOM 1700 O O . LEU A 1 206 ? -3.595 -3.810 -5.048 1.00 95.38 206 LEU A O 1
ATOM 1704 N N . THR A 1 207 ? -5.272 -3.187 -3.697 1.00 93.88 207 THR A N 1
ATOM 1705 C CA . THR A 1 207 ? -6.221 -4.223 -4.127 1.00 93.88 207 THR A CA 1
ATOM 1706 C C . THR A 1 207 ? -7.550 -3.596 -4.542 1.00 93.88 207 THR A C 1
ATOM 1708 O O . THR A 1 207 ? -7.847 -2.466 -4.157 1.00 93.88 207 THR A O 1
ATOM 1711 N N . GLY A 1 208 ? -8.362 -4.309 -5.321 1.00 90.88 208 GLY A N 1
ATOM 1712 C CA . GLY A 1 208 ? -9.675 -3.825 -5.757 1.00 90.88 208 GLY A CA 1
ATOM 1713 C C . GLY A 1 208 ? -9.603 -2.801 -6.893 1.00 90.88 208 GLY A C 1
ATOM 1714 O O . GLY A 1 208 ? -8.572 -2.189 -7.152 1.00 90.88 208 GLY A O 1
ATOM 1715 N N . THR A 1 209 ? -10.705 -2.634 -7.617 1.00 91.00 209 THR A N 1
ATOM 1716 C CA . THR A 1 209 ? -10.730 -1.902 -8.898 1.00 91.00 209 THR A CA 1
ATOM 1717 C C . THR A 1 209 ? -11.296 -0.489 -8.813 1.00 91.00 209 THR A C 1
ATOM 1719 O O . THR A 1 209 ? -11.460 0.158 -9.843 1.00 91.00 209 THR A O 1
ATOM 1722 N N . ASP A 1 210 ? -11.587 -0.011 -7.606 1.00 91.56 210 ASP A N 1
ATOM 1723 C CA . ASP A 1 210 ? -12.308 1.247 -7.386 1.00 91.56 210 ASP A CA 1
ATOM 1724 C C . ASP A 1 210 ? -11.373 2.437 -7.140 1.00 91.56 210 ASP A C 1
ATOM 1726 O O . ASP A 1 210 ? -11.816 3.488 -6.675 1.00 91.56 210 ASP A O 1
ATOM 1730 N N . TRP A 1 211 ? -10.073 2.289 -7.416 1.00 93.75 211 TRP A N 1
ATOM 1731 C CA . TRP A 1 211 ? -9.130 3.378 -7.199 1.00 93.75 211 TRP A CA 1
ATOM 1732 C C . TRP A 1 211 ? -9.355 4.510 -8.206 1.00 93.75 211 TRP A C 1
ATOM 1734 O O . TRP A 1 211 ? -9.453 4.246 -9.411 1.00 93.75 211 TRP A O 1
ATOM 1744 N N . PRO A 1 212 ? -9.397 5.772 -7.750 1.00 93.75 212 PRO A N 1
ATOM 1745 C CA . PRO A 1 212 ? -9.516 6.920 -8.635 1.00 93.75 212 PRO A CA 1
ATOM 1746 C C . PRO A 1 212 ? -8.212 7.156 -9.397 1.00 93.75 212 PRO A C 1
ATOM 1748 O O . PRO A 1 212 ? -7.135 6.753 -8.967 1.00 93.75 212 PRO A O 1
ATOM 1751 N N . SER A 1 213 ? -8.276 7.876 -10.518 1.00 90.38 213 SER A N 1
ATOM 1752 C CA . SER A 1 213 ? -7.087 8.202 -11.320 1.00 90.38 213 SER A CA 1
ATOM 1753 C C . SER A 1 213 ? -6.052 9.047 -10.568 1.00 90.38 213 SER A C 1
ATOM 1755 O O . SER A 1 213 ? -4.881 9.039 -10.938 1.00 90.38 213 SER A O 1
ATOM 1757 N N . THR A 1 214 ? -6.466 9.762 -9.519 1.00 90.94 214 THR A N 1
ATOM 1758 C CA . THR A 1 214 ? -5.609 10.596 -8.663 1.00 90.94 214 THR A CA 1
ATOM 1759 C C . THR A 1 214 ? -4.552 9.795 -7.912 1.00 90.94 214 THR A C 1
ATOM 1761 O O . THR A 1 214 ? -3.451 10.301 -7.724 1.00 90.94 214 THR A O 1
ATOM 1764 N N . ILE A 1 215 ? -4.800 8.522 -7.577 1.00 92.12 215 ILE A N 1
ATOM 1765 C CA . ILE A 1 215 ? -3.796 7.694 -6.890 1.00 92.12 215 ILE A CA 1
ATOM 1766 C C . ILE A 1 215 ? -2.521 7.511 -7.725 1.00 92.12 215 ILE A C 1
ATOM 1768 O O . ILE A 1 215 ? -1.449 7.264 -7.180 1.00 92.12 215 ILE A O 1
ATOM 1772 N N . LYS A 1 216 ? -2.606 7.642 -9.055 1.00 90.56 216 LYS A N 1
ATOM 1773 C CA . LYS A 1 216 ? -1.451 7.471 -9.939 1.00 90.56 216 LYS A CA 1
ATOM 1774 C C . LYS A 1 216 ? -0.352 8.487 -9.659 1.00 90.56 216 LYS A C 1
ATOM 1776 O O . LYS A 1 216 ? 0.818 8.113 -9.654 1.00 90.56 216 LYS A O 1
ATOM 1781 N N . SER A 1 217 ? -0.705 9.746 -9.401 1.00 89.88 217 SER A N 1
ATOM 1782 C CA . SER A 1 217 ? 0.290 10.772 -9.072 1.00 89.88 217 SER A CA 1
ATOM 1783 C C . SER A 1 217 ? 0.917 10.512 -7.704 1.00 89.88 217 SER A C 1
ATOM 1785 O O . SER A 1 217 ? 2.128 10.672 -7.552 1.00 89.88 217 SER A O 1
ATOM 1787 N N . VAL A 1 218 ? 0.124 10.025 -6.740 1.00 90.44 218 VAL A N 1
ATOM 1788 C CA . VAL A 1 218 ? 0.625 9.578 -5.433 1.00 90.44 218 VAL A CA 1
ATOM 1789 C C . VAL A 1 218 ? 1.655 8.472 -5.637 1.00 90.44 218 VAL A C 1
ATOM 1791 O O . VAL A 1 218 ? 2.797 8.638 -5.230 1.00 90.44 218 VAL A O 1
ATOM 1794 N N . ILE A 1 219 ? 1.304 7.398 -6.350 1.00 91.38 219 ILE A N 1
ATOM 1795 C CA . ILE A 1 219 ? 2.204 6.264 -6.608 1.00 91.38 219 ILE A CA 1
ATOM 1796 C C . ILE A 1 219 ? 3.455 6.705 -7.354 1.00 91.38 219 ILE A C 1
ATOM 1798 O O . ILE A 1 219 ? 4.548 6.369 -6.925 1.00 91.38 219 ILE A O 1
ATOM 1802 N N . THR A 1 220 ? 3.330 7.499 -8.415 1.00 90.56 220 THR A N 1
ATOM 1803 C CA . THR A 1 220 ? 4.491 8.011 -9.164 1.00 90.56 220 THR A CA 1
ATOM 1804 C C . THR A 1 220 ? 5.436 8.791 -8.248 1.00 90.56 220 THR A C 1
ATOM 1806 O O . THR A 1 220 ? 6.651 8.604 -8.305 1.00 90.56 220 THR A O 1
ATOM 1809 N N . THR A 1 221 ? 4.887 9.582 -7.321 1.00 89.06 221 THR A N 1
ATOM 1810 C CA . THR A 1 221 ? 5.675 10.283 -6.298 1.00 89.06 221 THR A CA 1
ATOM 1811 C C . THR A 1 221 ? 6.368 9.295 -5.352 1.00 89.06 221 THR A C 1
ATOM 1813 O O . THR A 1 221 ? 7.578 9.409 -5.156 1.00 89.06 221 THR A O 1
ATOM 1816 N N . LEU A 1 222 ? 5.655 8.279 -4.841 1.00 87.50 222 LEU A N 1
ATOM 1817 C CA . LEU A 1 222 ? 6.241 7.216 -4.004 1.00 87.50 222 LEU A CA 1
ATOM 1818 C C . LEU A 1 222 ? 7.411 6.516 -4.711 1.00 87.50 222 LEU A C 1
ATOM 1820 O O . LEU A 1 222 ? 8.454 6.270 -4.103 1.00 87.50 222 LEU A O 1
ATOM 1824 N N . LEU A 1 223 ? 7.227 6.199 -5.997 1.00 88.19 223 LEU A N 1
ATOM 1825 C CA . LEU A 1 223 ? 8.214 5.516 -6.827 1.00 88.19 223 LEU A CA 1
ATOM 1826 C C . LEU A 1 223 ? 9.444 6.394 -7.0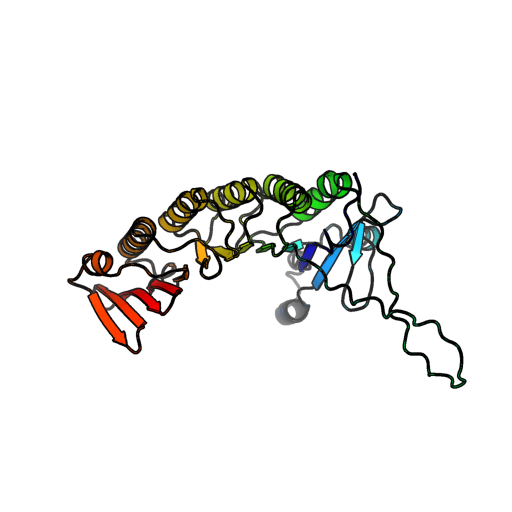49 1.00 88.19 223 LEU A C 1
ATOM 1828 O O . LEU A 1 223 ? 10.553 5.907 -6.880 1.00 88.19 223 LEU A O 1
ATOM 1832 N N . SER A 1 224 ? 9.276 7.686 -7.347 1.00 86.25 224 SER A N 1
ATOM 1833 C CA . SER A 1 224 ? 10.406 8.604 -7.584 1.00 86.25 224 SER A CA 1
ATOM 1834 C C . SER A 1 224 ? 11.351 8.761 -6.393 1.00 86.25 224 SER A C 1
ATOM 1836 O O . SER A 1 224 ? 12.511 9.118 -6.576 1.00 86.25 224 SER A O 1
ATOM 1838 N N . ARG A 1 225 ? 10.868 8.490 -5.176 1.00 82.12 225 ARG A N 1
ATOM 1839 C CA . ARG A 1 225 ? 11.655 8.578 -3.940 1.00 82.12 225 ARG A CA 1
ATOM 1840 C C . ARG A 1 225 ? 12.161 7.225 -3.441 1.00 82.12 225 ARG A C 1
ATOM 1842 O O . ARG A 1 225 ? 12.945 7.186 -2.501 1.00 82.12 225 ARG A O 1
ATOM 1849 N N . GLY A 1 226 ? 11.712 6.116 -4.033 1.00 80.00 226 GLY A N 1
ATOM 1850 C CA . GLY A 1 226 ? 12.093 4.767 -3.600 1.00 80.00 226 GLY A CA 1
ATOM 1851 C C . GLY A 1 226 ? 11.575 4.373 -2.207 1.00 80.00 226 GLY A C 1
ATOM 1852 O O . GLY A 1 226 ? 12.045 3.382 -1.639 1.00 80.00 226 GLY A O 1
ATOM 1853 N N . SER A 1 227 ? 10.608 5.123 -1.662 1.00 76.81 227 SER A N 1
ATOM 1854 C CA . SER A 1 227 ? 10.086 4.945 -0.300 1.00 76.81 227 SER A CA 1
ATOM 1855 C C . SER A 1 227 ? 9.250 3.670 -0.158 1.00 76.81 227 SER A C 1
ATOM 1857 O O . SER A 1 227 ? 9.246 3.050 0.903 1.00 76.81 227 SER A O 1
ATOM 1859 N N . PHE A 1 228 ? 8.565 3.236 -1.222 1.00 82.69 228 PHE A N 1
ATOM 1860 C CA . PHE A 1 228 ? 7.704 2.052 -1.202 1.00 82.69 228 PHE A CA 1
ATOM 1861 C C . PHE A 1 228 ? 7.992 1.077 -2.343 1.00 82.69 228 PHE A C 1
ATOM 1863 O O . PHE A 1 228 ? 8.157 1.462 -3.498 1.00 82.69 228 PHE A O 1
ATOM 1870 N N . ILE A 1 229 ? 7.946 -0.212 -2.010 1.00 89.69 229 ILE A N 1
ATOM 1871 C CA . ILE A 1 229 ? 7.788 -1.315 -2.953 1.00 89.69 229 ILE A CA 1
ATOM 1872 C C . ILE A 1 229 ? 6.292 -1.502 -3.196 1.00 89.69 229 ILE A C 1
ATOM 1874 O O . ILE A 1 229 ? 5.543 -1.794 -2.261 1.00 89.69 229 ILE A O 1
ATOM 1878 N N . VAL A 1 230 ? 5.859 -1.318 -4.442 1.00 92.94 230 VAL A N 1
ATOM 1879 C CA . VAL A 1 230 ? 4.438 -1.319 -4.811 1.00 92.94 230 VAL A CA 1
ATOM 1880 C C . VAL A 1 230 ? 4.016 -2.674 -5.390 1.00 92.94 230 VAL A C 1
ATOM 1882 O O . VAL A 1 230 ? 4.627 -3.179 -6.329 1.00 92.94 230 VAL A O 1
ATOM 1885 N N . ASP A 1 231 ? 2.937 -3.245 -4.854 1.00 95.06 231 ASP A N 1
ATOM 1886 C CA . ASP A 1 231 ? 2.186 -4.365 -5.434 1.00 95.06 231 ASP A CA 1
ATOM 1887 C C . ASP A 1 231 ? 0.747 -3.912 -5.720 1.00 95.06 231 ASP A C 1
ATOM 1889 O O . ASP A 1 231 ? -0.081 -3.784 -4.822 1.00 95.06 231 ASP A O 1
ATOM 1893 N N . ALA A 1 232 ? 0.451 -3.662 -6.987 1.00 94.12 232 ALA A N 1
ATOM 1894 C CA . ALA A 1 232 ? -0.834 -3.208 -7.495 1.00 94.12 232 ALA A CA 1
ATOM 1895 C C . ALA A 1 232 ? -1.485 -4.223 -8.455 1.00 94.12 232 ALA A C 1
ATOM 1897 O O . ALA A 1 232 ? -2.465 -3.886 -9.125 1.00 94.12 232 ALA A O 1
ATOM 1898 N N . LYS A 1 233 ? -0.996 -5.472 -8.525 1.00 91.88 233 LYS A N 1
ATOM 1899 C CA . LYS A 1 233 ? -1.449 -6.472 -9.521 1.00 91.88 233 LYS A CA 1
ATOM 1900 C C . LYS A 1 233 ? -2.937 -6.810 -9.443 1.00 91.88 233 LYS A C 1
ATOM 1902 O O . LYS A 1 233 ? -3.570 -7.137 -10.439 1.00 91.88 233 LYS A O 1
ATOM 1907 N N . THR A 1 234 ? -3.509 -6.710 -8.244 1.00 90.81 234 THR A N 1
ATOM 1908 C CA . THR A 1 234 ? -4.934 -6.987 -7.991 1.00 90.81 234 THR A CA 1
ATOM 1909 C C . THR A 1 234 ? -5.791 -5.721 -7.947 1.00 90.81 234 THR A C 1
ATOM 1911 O O . THR A 1 234 ? -6.937 -5.771 -7.496 1.00 90.81 234 THR A O 1
ATOM 1914 N N . SER A 1 235 ? -5.251 -4.584 -8.396 1.00 92.50 235 SER A N 1
ATOM 1915 C CA . SER A 1 235 ? -5.971 -3.311 -8.476 1.00 92.50 235 SER A CA 1
ATOM 1916 C C . SER A 1 235 ? -6.353 -2.942 -9.915 1.00 92.50 235 SER A C 1
ATOM 1918 O O . SER A 1 235 ? -6.099 -3.706 -10.841 1.00 92.50 235 SER A O 1
ATOM 1920 N N . ASN A 1 236 ? -6.986 -1.788 -10.138 1.00 91.81 236 ASN A N 1
ATOM 1921 C CA . ASN A 1 236 ? -7.132 -1.170 -11.469 1.00 91.81 236 ASN A CA 1
ATOM 1922 C C . ASN A 1 236 ? -5.955 -0.245 -11.840 1.00 91.81 236 ASN A C 1
ATOM 1924 O O . ASN A 1 236 ? -6.011 0.446 -12.858 1.00 91.81 236 ASN A O 1
ATOM 1928 N N . ILE A 1 237 ? -4.901 -0.209 -11.025 1.00 91.31 237 ILE A N 1
ATOM 1929 C CA . ILE A 1 237 ? -3.734 0.643 -11.233 1.00 91.31 237 ILE A CA 1
ATOM 1930 C C . ILE A 1 237 ? -2.698 -0.156 -12.017 1.00 91.31 237 ILE A C 1
ATOM 1932 O O . ILE A 1 237 ? -2.061 -1.073 -11.494 1.00 91.31 237 ILE A O 1
ATOM 1936 N N . GLY A 1 238 ? -2.559 0.190 -13.293 1.00 90.69 238 GLY A N 1
ATOM 1937 C CA . GLY A 1 238 ? -1.522 -0.367 -14.149 1.00 90.69 238 GLY A CA 1
ATOM 1938 C C . GLY A 1 238 ? -0.272 0.491 -14.216 1.00 90.69 238 GLY A C 1
ATOM 1939 O O . GLY A 1 238 ? -0.315 1.686 -13.915 1.00 90.69 238 GLY A O 1
ATOM 1940 N N . LEU A 1 239 ? 0.826 -0.137 -14.635 1.00 90.94 239 LEU A N 1
ATOM 1941 C CA . LEU A 1 239 ? 2.069 0.562 -14.926 1.00 90.94 239 LEU A CA 1
ATOM 1942 C C . LEU A 1 239 ? 1.892 1.370 -16.212 1.00 90.94 239 LEU A C 1
ATOM 1944 O O . LEU A 1 239 ? 1.590 0.807 -17.264 1.00 90.94 239 LEU A O 1
ATOM 1948 N N . ASP A 1 240 ? 2.071 2.682 -16.128 1.00 87.75 240 ASP A N 1
ATOM 1949 C CA . ASP A 1 240 ? 2.063 3.565 -17.291 1.00 87.75 240 ASP A CA 1
ATOM 1950 C C . ASP A 1 240 ? 3.486 4.055 -17.637 1.00 87.75 240 ASP A C 1
ATOM 1952 O O . ASP A 1 240 ? 4.431 3.825 -16.870 1.00 87.75 240 ASP A O 1
ATOM 1956 N N . PRO A 1 241 ? 3.686 4.685 -18.814 1.00 87.56 241 PRO A N 1
ATOM 1957 C CA . PRO A 1 241 ? 5.015 5.109 -19.258 1.00 87.56 241 PRO A CA 1
ATOM 1958 C C . PRO A 1 241 ? 5.731 6.061 -18.296 1.00 87.56 241 PRO A C 1
ATOM 1960 O O . PRO A 1 241 ? 6.959 6.027 -18.207 1.00 87.56 241 PRO A O 1
ATOM 1963 N N . GLU A 1 242 ? 4.987 6.896 -17.570 1.00 88.81 242 GLU A N 1
ATOM 1964 C CA . GLU A 1 242 ? 5.549 7.838 -16.601 1.00 88.81 242 GLU A CA 1
ATOM 1965 C C . GLU A 1 242 ? 6.078 7.106 -15.363 1.00 88.81 242 GLU A C 1
ATOM 1967 O O . GLU A 1 242 ? 7.230 7.316 -14.970 1.00 88.81 242 GLU A O 1
ATOM 1972 N N . MET A 1 243 ? 5.290 6.183 -14.798 1.00 91.00 243 MET A N 1
ATOM 1973 C CA . MET A 1 243 ? 5.734 5.332 -13.690 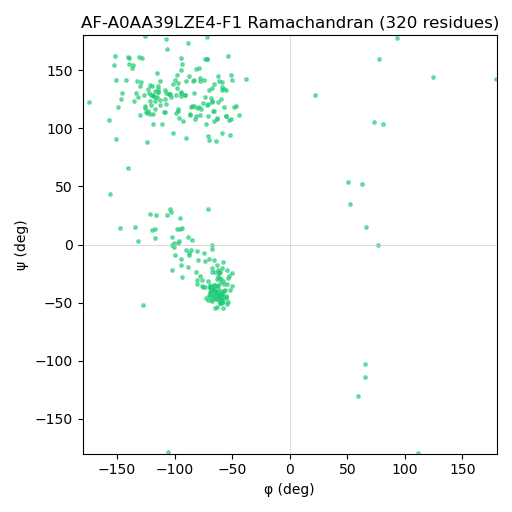1.00 91.00 243 MET A CA 1
ATOM 1974 C C . MET A 1 243 ? 6.949 4.483 -14.078 1.00 91.00 243 MET A C 1
ATOM 1976 O O . MET A 1 243 ? 7.910 4.403 -13.313 1.00 91.00 243 MET A O 1
ATOM 1980 N N . PHE A 1 244 ? 6.940 3.890 -15.279 1.00 91.19 244 PHE A N 1
ATOM 1981 C CA . PHE A 1 244 ? 8.078 3.123 -15.788 1.00 91.19 244 PHE A CA 1
ATOM 1982 C C . PHE A 1 244 ? 9.337 3.992 -15.888 1.00 91.19 244 PHE A C 1
ATOM 1984 O O . PHE A 1 244 ? 10.388 3.623 -15.370 1.00 91.19 244 PHE A O 1
ATOM 1991 N N . THR A 1 245 ? 9.229 5.165 -16.518 1.00 89.88 245 THR A N 1
ATOM 1992 C CA . THR A 1 245 ? 10.362 6.086 -16.694 1.00 89.88 245 THR A CA 1
ATOM 1993 C C . THR A 1 245 ? 10.916 6.544 -15.347 1.00 89.88 245 THR A C 1
ATOM 1995 O O . THR A 1 245 ? 12.129 6.625 -15.167 1.00 89.88 245 THR A O 1
ATOM 1998 N N . THR A 1 246 ? 10.036 6.795 -14.379 1.00 90.75 246 THR A N 1
ATOM 1999 C CA . THR A 1 246 ? 10.411 7.163 -13.011 1.00 90.75 246 THR A CA 1
ATOM 2000 C C . THR A 1 246 ? 11.223 6.057 -12.338 1.00 90.75 246 THR A C 1
ATOM 2002 O O . THR A 1 246 ? 12.294 6.329 -11.800 1.00 90.75 246 THR A O 1
ATOM 2005 N N . LEU A 1 247 ? 10.756 4.808 -12.420 1.00 90.56 247 LEU A N 1
ATOM 2006 C CA . LEU A 1 247 ? 11.462 3.641 -11.886 1.00 90.56 247 LEU A CA 1
ATOM 2007 C C . LEU A 1 247 ? 12.813 3.416 -12.563 1.00 90.56 247 LEU A C 1
ATOM 2009 O O . LEU A 1 247 ? 13.809 3.168 -11.888 1.00 90.56 247 LEU A O 1
ATOM 2013 N N . PHE A 1 248 ? 12.850 3.529 -13.889 1.00 90.31 248 PHE A N 1
ATOM 2014 C CA . PHE A 1 248 ? 14.072 3.372 -14.664 1.00 90.31 248 PHE A CA 1
ATOM 2015 C C . PHE A 1 248 ? 15.115 4.430 -14.283 1.00 90.31 248 PHE A C 1
ATOM 2017 O O . PHE A 1 248 ? 16.275 4.108 -14.042 1.00 90.31 248 PHE A O 1
ATOM 2024 N N . ASN A 1 249 ? 14.697 5.693 -14.165 1.00 89.56 249 ASN A N 1
ATOM 2025 C CA . ASN A 1 249 ? 15.576 6.782 -13.749 1.00 89.56 249 ASN A CA 1
ATOM 2026 C C . ASN A 1 249 ? 16.050 6.619 -12.302 1.00 89.56 249 ASN A C 1
ATOM 2028 O O . ASN A 1 249 ? 17.219 6.878 -12.029 1.00 89.56 249 ASN A O 1
ATOM 2032 N N . LEU A 1 250 ? 15.175 6.174 -11.393 1.00 87.06 250 LEU A N 1
ATOM 2033 C CA . LEU A 1 250 ? 15.561 5.872 -10.015 1.00 87.06 250 LEU A CA 1
ATOM 2034 C C . LEU A 1 250 ? 16.658 4.802 -9.984 1.00 87.06 250 LEU A C 1
ATOM 2036 O O . LEU A 1 250 ? 17.654 4.973 -9.287 1.00 87.06 250 LEU A O 1
ATOM 2040 N N . TRP A 1 251 ? 16.496 3.721 -10.747 1.00 87.94 251 TRP A N 1
ATOM 2041 C CA . TRP A 1 251 ? 17.505 2.670 -10.850 1.00 87.94 251 TRP A CA 1
ATOM 2042 C C . TRP A 1 251 ? 18.835 3.201 -11.403 1.00 87.94 251 TRP A C 1
ATOM 2044 O O . TRP A 1 251 ? 19.864 3.036 -10.756 1.00 87.94 251 TRP A O 1
ATOM 2054 N N . MET A 1 252 ? 18.806 3.928 -12.526 1.00 86.88 252 MET A N 1
ATOM 2055 C CA . MET A 1 252 ? 20.000 4.547 -13.123 1.00 86.88 252 MET A CA 1
ATOM 2056 C C . MET A 1 252 ? 20.734 5.494 -12.156 1.00 86.88 252 MET A C 1
ATOM 2058 O O . MET A 1 252 ? 21.951 5.622 -12.227 1.00 86.88 252 MET A O 1
ATOM 2062 N N . GLN A 1 253 ? 20.010 6.198 -11.280 1.00 85.12 253 GLN A N 1
ATOM 2063 C CA . GLN A 1 253 ? 20.597 7.133 -10.310 1.00 85.12 253 GLN A CA 1
ATOM 2064 C C . GLN A 1 253 ? 21.230 6.438 -9.103 1.00 85.12 253 GLN A C 1
ATOM 2066 O O . GLN A 1 253 ? 22.141 6.996 -8.497 1.00 85.12 253 GLN A O 1
ATOM 2071 N N . ASN A 1 254 ? 20.752 5.245 -8.752 1.00 78.19 254 ASN A N 1
ATOM 2072 C CA . ASN A 1 254 ? 21.209 4.493 -7.586 1.00 78.19 254 ASN A CA 1
ATOM 2073 C C . ASN A 1 254 ? 22.147 3.342 -7.978 1.00 78.19 254 ASN A C 1
ATOM 2075 O O . ASN A 1 254 ? 22.241 2.359 -7.245 1.00 78.19 254 ASN A O 1
ATOM 2079 N N . GLU A 1 255 ? 22.865 3.481 -9.105 1.00 70.00 255 GLU A N 1
ATOM 2080 C CA . GLU A 1 255 ? 23.730 2.431 -9.663 1.00 70.00 255 GLU A CA 1
ATOM 2081 C C . GLU A 1 255 ? 24.764 1.896 -8.637 1.00 70.00 255 GLU A C 1
ATOM 2083 O O . GLU A 1 255 ? 25.131 0.719 -8.631 1.00 70.00 255 GLU A O 1
ATOM 2088 N N . ASP A 1 256 ? 25.179 2.730 -7.686 1.00 64.88 256 ASP A N 1
ATOM 2089 C CA . ASP A 1 256 ? 26.221 2.392 -6.718 1.00 64.88 256 ASP A CA 1
ATOM 2090 C C . ASP A 1 256 ? 25.715 1.964 -5.327 1.00 64.88 256 ASP A C 1
ATOM 2092 O O . ASP A 1 256 ? 26.545 1.610 -4.483 1.00 64.88 256 ASP A O 1
ATOM 2096 N N . ASP A 1 257 ? 24.398 1.962 -5.066 1.00 64.88 257 ASP A N 1
ATOM 2097 C CA . ASP A 1 257 ? 23.848 1.720 -3.721 1.00 64.88 257 ASP A CA 1
ATOM 2098 C C . ASP A 1 257 ? 23.305 0.284 -3.514 1.00 64.88 257 ASP A C 1
ATO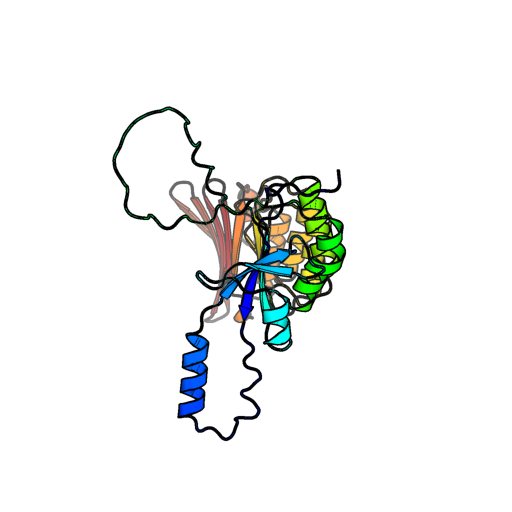M 2100 O O . ASP A 1 257 ? 22.136 0.031 -3.815 1.00 64.88 257 ASP A O 1
ATOM 2104 N N . PRO A 1 258 ? 24.096 -0.651 -2.931 1.00 53.75 258 PRO A N 1
ATOM 2105 C CA . PRO A 1 258 ? 23.717 -2.049 -2.676 1.00 53.75 258 PRO A CA 1
ATOM 2106 C C . PRO A 1 258 ? 22.398 -2.227 -1.899 1.00 53.75 258 PRO A C 1
ATOM 2108 O O . PRO A 1 258 ? 21.739 -3.252 -2.066 1.00 53.75 258 PRO A O 1
ATOM 2111 N N . GLU A 1 259 ? 21.985 -1.265 -1.064 1.00 55.38 259 GLU A N 1
ATOM 2112 C CA . GLU A 1 259 ? 20.755 -1.380 -0.264 1.00 55.38 259 GLU A CA 1
ATOM 2113 C C . GLU A 1 259 ? 19.481 -1.215 -1.110 1.00 55.38 259 GLU A C 1
ATOM 2115 O O . GLU A 1 259 ? 18.384 -1.586 -0.680 1.00 55.38 259 GLU A O 1
ATOM 2120 N N . HIS A 1 260 ? 19.608 -0.713 -2.343 1.00 58.25 260 HIS A N 1
ATOM 2121 C CA . HIS A 1 260 ? 18.475 -0.484 -3.234 1.00 58.25 260 HIS A CA 1
ATOM 2122 C C . HIS A 1 260 ? 18.086 -1.704 -4.097 1.00 58.25 260 HIS A C 1
ATOM 2124 O O . HIS A 1 260 ? 16.999 -1.690 -4.685 1.00 58.25 260 HIS A O 1
ATOM 2130 N N . TYR A 1 261 ? 18.876 -2.782 -4.069 1.00 57.53 261 TYR A N 1
ATOM 2131 C CA . TYR A 1 261 ? 18.964 -3.817 -5.112 1.00 57.53 261 TYR A CA 1
ATOM 2132 C C . TYR A 1 261 ? 18.286 -5.175 -4.856 1.00 57.53 261 TYR A C 1
ATOM 2134 O O . TYR A 1 261 ? 18.696 -6.212 -5.361 1.00 57.53 261 TYR A O 1
ATOM 2142 N N . ASP A 1 262 ? 17.198 -5.221 -4.101 1.00 70.88 262 ASP A N 1
ATOM 2143 C CA . ASP A 1 262 ? 16.284 -6.371 -4.214 1.00 70.88 262 ASP A CA 1
ATOM 2144 C C . ASP A 1 262 ? 14.851 -5.874 -4.130 1.00 70.88 262 ASP A C 1
ATOM 2146 O O . ASP A 1 262 ? 14.122 -6.086 -3.158 1.00 70.88 262 ASP A O 1
ATOM 2150 N N . THR A 1 263 ? 14.474 -5.104 -5.149 1.00 79.25 263 THR A N 1
ATOM 2151 C CA . THR A 1 263 ? 13.138 -4.526 -5.238 1.00 79.25 263 THR A CA 1
ATOM 2152 C C . THR A 1 263 ? 12.327 -5.277 -6.271 1.00 79.25 263 THR A C 1
ATOM 2154 O O . THR A 1 263 ? 12.770 -5.460 -7.400 1.00 79.25 263 THR A O 1
ATOM 2157 N N . LYS A 1 264 ? 11.123 -5.699 -5.882 1.00 88.44 264 LYS A N 1
ATOM 2158 C CA . LYS A 1 264 ? 10.183 -6.435 -6.731 1.00 88.44 264 LYS A CA 1
ATOM 2159 C C . LYS A 1 264 ? 8.821 -5.771 -6.666 1.00 88.44 264 LYS A C 1
ATOM 2161 O O . LYS A 1 264 ? 8.171 -5.819 -5.626 1.00 88.44 264 LYS A O 1
ATOM 2166 N N . MET A 1 265 ? 8.399 -5.166 -7.765 1.00 92.44 265 MET A N 1
ATOM 2167 C CA . MET A 1 265 ? 7.124 -4.469 -7.879 1.00 92.44 265 MET A CA 1
ATOM 2168 C C . MET A 1 265 ? 6.221 -5.159 -8.890 1.00 92.44 265 MET A C 1
ATOM 2170 O O . MET A 1 265 ? 6.687 -5.725 -9.880 1.00 92.44 265 MET A O 1
ATOM 2174 N N . TRP A 1 266 ? 4.920 -5.094 -8.634 1.00 94.38 266 TRP A N 1
ATOM 2175 C CA . TRP A 1 266 ? 3.908 -5.756 -9.446 1.00 94.38 266 TRP A CA 1
ATOM 2176 C C . TRP A 1 266 ? 2.806 -4.775 -9.813 1.00 94.38 266 TRP A C 1
ATOM 2178 O O . TRP A 1 266 ? 2.326 -4.031 -8.962 1.00 94.38 266 TRP A O 1
ATOM 2188 N N . PHE A 1 267 ? 2.366 -4.801 -11.063 1.00 93.62 267 PHE A N 1
ATOM 2189 C CA . PHE A 1 267 ? 1.310 -3.942 -11.582 1.00 93.62 267 PHE A CA 1
ATOM 2190 C C . PHE A 1 267 ? 0.357 -4.752 -12.451 1.00 93.62 267 PHE A C 1
ATOM 2192 O O . PHE A 1 267 ? 0.734 -5.772 -13.029 1.00 93.62 267 PHE A O 1
ATOM 2199 N N . ARG A 1 268 ? -0.891 -4.290 -12.553 1.00 89.06 268 ARG A N 1
ATOM 2200 C CA . ARG A 1 268 ? -1.854 -4.876 -13.485 1.00 89.06 268 ARG A CA 1
ATOM 2201 C C . ARG A 1 268 ? -1.650 -4.327 -14.896 1.00 89.06 268 ARG A C 1
ATOM 2203 O O . ARG A 1 268 ? -1.334 -3.158 -15.080 1.00 89.06 268 ARG A O 1
ATOM 2210 N N . GLY A 1 269 ? -1.982 -5.134 -15.886 1.00 81.81 269 GLY A N 1
ATOM 2211 C CA . GLY A 1 269 ? -2.241 -4.708 -17.250 1.00 81.81 269 GLY A CA 1
ATOM 2212 C C . GLY A 1 269 ? -1.185 -5.174 -18.231 1.00 81.81 269 GLY A C 1
ATOM 2213 O O . GLY A 1 269 ? -0.228 -5.854 -17.883 1.00 81.81 269 GLY A O 1
ATOM 2214 N N . VAL A 1 270 ? -1.400 -4.778 -19.478 1.00 68.69 270 VAL A N 1
ATOM 2215 C CA . VAL A 1 270 ? -0.467 -4.972 -20.581 1.00 68.69 270 VAL A CA 1
ATOM 2216 C C . VAL A 1 270 ? 0.028 -3.592 -20.971 1.00 68.69 270 VAL A C 1
ATOM 2218 O O . VAL A 1 270 ? -0.773 -2.701 -21.259 1.00 68.69 270 VAL A O 1
ATOM 2221 N N . MET A 1 271 ? 1.340 -3.403 -20.959 1.00 76.31 271 MET A N 1
ATOM 2222 C CA . MET A 1 271 ? 1.961 -2.181 -21.447 1.00 76.31 271 MET A CA 1
ATOM 2223 C C . MET A 1 271 ? 2.444 -2.437 -22.869 1.00 76.31 271 MET A C 1
ATOM 2225 O O . MET A 1 271 ? 3.050 -3.474 -23.134 1.00 76.31 271 MET A O 1
ATOM 2229 N N . ASP A 1 272 ? 2.178 -1.504 -23.784 1.00 79.31 272 ASP A N 1
ATOM 2230 C CA . ASP A 1 272 ? 2.799 -1.554 -25.105 1.00 79.31 272 ASP A CA 1
ATOM 2231 C C . ASP A 1 272 ? 4.314 -1.400 -24.935 1.00 79.31 272 ASP A C 1
ATOM 2233 O O . ASP A 1 272 ? 4.826 -0.332 -24.586 1.00 79.31 272 ASP A O 1
ATOM 2237 N N . THR A 1 273 ? 5.039 -2.493 -25.160 1.00 80.75 273 THR A N 1
ATOM 2238 C CA . THR A 1 273 ? 6.487 -2.542 -24.974 1.00 80.75 273 THR A CA 1
ATOM 2239 C C . THR A 1 273 ? 7.240 -1.816 -26.084 1.00 80.75 273 THR A C 1
ATOM 2241 O O . THR A 1 273 ? 8.449 -1.625 -25.964 1.00 80.75 273 THR A O 1
ATOM 2244 N N . THR A 1 274 ? 6.565 -1.363 -27.147 1.00 84.06 274 THR A N 1
ATOM 2245 C C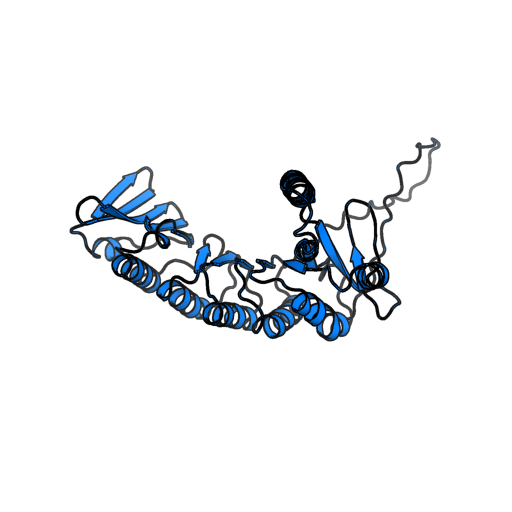A . THR A 1 274 ? 7.192 -0.667 -28.280 1.00 84.06 274 THR A CA 1
ATOM 2246 C C . THR A 1 274 ? 7.920 0.603 -27.844 1.00 84.06 274 THR A C 1
ATOM 2248 O O . THR A 1 274 ? 9.043 0.842 -28.286 1.00 84.06 274 THR A O 1
ATOM 2251 N N . GLU A 1 275 ? 7.323 1.404 -26.957 1.00 80.88 275 GLU A N 1
ATOM 2252 C CA . GLU A 1 275 ? 7.972 2.613 -26.430 1.00 80.88 275 GLU A CA 1
ATOM 2253 C C . GLU A 1 275 ? 9.042 2.279 -25.386 1.00 80.88 275 GLU A C 1
ATOM 2255 O O . GLU A 1 275 ? 10.107 2.894 -25.375 1.00 80.88 275 GLU A O 1
ATOM 2260 N N . ILE A 1 276 ? 8.811 1.249 -24.569 1.00 83.75 276 ILE A N 1
ATOM 2261 C CA . ILE A 1 276 ? 9.775 0.795 -23.558 1.00 83.75 276 ILE A CA 1
ATOM 2262 C C . ILE A 1 276 ? 11.079 0.332 -24.215 1.00 83.75 276 ILE A C 1
ATOM 2264 O O . ILE A 1 276 ? 12.167 0.706 -23.783 1.00 83.75 276 ILE A O 1
ATOM 2268 N N . LYS A 1 277 ? 10.984 -0.429 -25.310 1.00 86.31 277 LYS A N 1
ATOM 2269 C CA . LYS A 1 277 ? 12.138 -0.935 -26.070 1.00 86.31 277 LYS A CA 1
ATOM 2270 C C . LYS A 1 277 ? 13.040 0.174 -26.610 1.00 86.31 277 LYS A C 1
ATOM 2272 O O . LYS A 1 277 ? 14.208 -0.078 -26.885 1.00 86.31 277 LYS A O 1
ATOM 2277 N N . LYS A 1 278 ? 12.549 1.411 -26.733 1.00 87.69 278 LYS A N 1
ATOM 2278 C CA . LYS A 1 278 ? 13.363 2.558 -27.168 1.00 87.69 278 LYS A CA 1
ATOM 2279 C C . LYS A 1 278 ? 14.233 3.141 -26.050 1.00 87.69 278 LYS A C 1
ATOM 2281 O O . LYS A 1 278 ? 15.122 3.938 -26.339 1.00 87.69 278 LYS A O 1
ATOM 2286 N N . ILE A 1 279 ? 13.998 2.780 -24.789 1.00 86.81 279 ILE A N 1
ATOM 2287 C CA . ILE A 1 279 ? 14.722 3.325 -23.635 1.00 86.81 279 ILE A CA 1
ATOM 2288 C C . ILE A 1 279 ? 16.057 2.596 -23.498 1.00 86.81 279 ILE A C 1
ATOM 2290 O O . ILE A 1 279 ? 16.063 1.438 -23.125 1.00 86.81 279 ILE A O 1
ATOM 2294 N N . ARG A 1 280 ? 17.201 3.241 -23.758 1.00 88.06 280 ARG A N 1
ATOM 2295 C CA . ARG A 1 280 ? 18.544 2.627 -23.593 1.00 88.06 280 ARG A CA 1
ATOM 2296 C C . ARG A 1 280 ? 18.714 1.247 -24.277 1.00 88.06 280 ARG A C 1
ATOM 2298 O O . ARG A 1 280 ? 19.109 0.283 -23.623 1.00 88.06 280 ARG A O 1
ATOM 2305 N N . PRO A 1 281 ? 18.429 1.122 -25.589 1.00 89.06 281 PRO A N 1
ATOM 2306 C CA . PRO A 1 281 ? 18.538 -0.150 -26.314 1.00 89.06 281 PRO A CA 1
ATOM 2307 C C . PRO A 1 281 ? 19.971 -0.705 -26.364 1.00 89.06 281 PRO A C 1
ATOM 2309 O O . PRO A 1 281 ? 20.167 -1.882 -26.640 1.00 89.06 281 PRO A O 1
ATOM 2312 N N . ASP A 1 282 ? 20.971 0.133 -26.091 1.00 90.94 282 ASP A N 1
ATOM 2313 C CA . ASP A 1 282 ? 22.393 -0.207 -26.046 1.00 90.94 282 ASP A CA 1
ATOM 2314 C C . ASP A 1 282 ? 22.768 -1.193 -24.927 1.00 90.94 282 ASP A C 1
ATOM 2316 O O . ASP A 1 282 ? 23.765 -1.897 -25.057 1.00 90.94 282 ASP A O 1
ATOM 2320 N N . ILE A 1 283 ? 21.967 -1.262 -23.861 1.00 89.81 283 ILE A N 1
ATOM 2321 C CA . ILE A 1 283 ? 22.196 -2.131 -22.691 1.00 89.81 283 ILE A CA 1
ATOM 2322 C C . ILE A 1 283 ? 21.052 -3.129 -22.467 1.00 89.81 283 ILE A C 1
ATOM 2324 O O . ILE A 1 283 ? 20.951 -3.737 -21.402 1.00 89.81 283 ILE A O 1
ATOM 2328 N N . GLN A 1 284 ? 20.161 -3.271 -23.452 1.00 92.31 284 GLN A N 1
ATOM 2329 C CA . GLN A 1 284 ? 19.001 -4.148 -23.360 1.00 92.31 284 GLN A CA 1
ATOM 2330 C C . GLN A 1 284 ? 19.303 -5.579 -23.804 1.00 92.31 284 GLN A C 1
ATOM 2332 O O . GLN A 1 284 ? 19.970 -5.826 -24.810 1.00 92.31 284 GLN A O 1
ATOM 2337 N N . LYS A 1 285 ? 18.661 -6.526 -23.125 1.00 91.38 285 LYS A N 1
ATOM 2338 C CA . LYS A 1 285 ? 18.505 -7.915 -23.533 1.00 91.38 285 LYS A CA 1
ATOM 2339 C C . LYS A 1 285 ? 17.018 -8.271 -23.516 1.00 91.38 285 LYS A C 1
ATOM 2341 O O . LYS A 1 285 ? 16.378 -8.241 -22.471 1.00 91.38 285 LYS A O 1
ATOM 2346 N N . VAL A 1 286 ? 16.471 -8.606 -24.682 1.00 89.75 286 VAL A N 1
ATOM 2347 C CA . VAL A 1 286 ? 15.049 -8.943 -24.852 1.00 89.75 286 VAL A CA 1
ATOM 2348 C C . VAL A 1 286 ? 14.892 -10.450 -25.024 1.00 89.75 286 VAL A C 1
ATOM 2350 O O . VAL A 1 286 ? 15.546 -11.053 -25.876 1.00 89.75 286 VAL A O 1
ATOM 2353 N N . GLU A 1 287 ? 13.997 -11.054 -24.248 1.00 90.56 287 GLU A N 1
ATOM 2354 C CA . GLU A 1 287 ? 13.617 -12.461 -24.351 1.00 90.56 287 GLU A CA 1
ATOM 2355 C C . GLU A 1 287 ? 12.093 -12.574 -24.475 1.00 90.56 287 GLU A C 1
ATOM 2357 O O . GLU A 1 287 ? 11.343 -12.024 -23.672 1.00 90.56 287 GLU A O 1
ATOM 2362 N N . VAL A 1 288 ? 11.619 -13.310 -25.482 1.00 86.81 288 VAL A N 1
ATOM 2363 C CA . VAL A 1 288 ? 10.189 -13.584 -25.683 1.00 86.81 288 VAL A CA 1
ATOM 2364 C C . VAL A 1 288 ? 9.987 -15.090 -25.634 1.00 86.81 288 VAL A C 1
ATOM 2366 O O . VAL A 1 288 ? 10.579 -15.822 -26.431 1.00 86.81 288 VAL A O 1
ATOM 2369 N N . LYS A 1 289 ? 9.170 -15.569 -24.693 1.00 85.12 289 LYS A N 1
ATOM 2370 C CA . LYS A 1 289 ? 8.906 -16.999 -24.507 1.00 85.12 289 LYS A CA 1
ATOM 2371 C C . LYS A 1 289 ? 7.471 -17.225 -24.049 1.00 85.12 289 LYS A C 1
ATOM 2373 O O . LYS A 1 289 ? 7.029 -16.602 -23.095 1.00 85.12 289 LYS A O 1
ATOM 2378 N N . ASP A 1 290 ? 6.761 -18.133 -24.717 1.00 82.19 290 ASP A N 1
ATOM 2379 C CA . ASP A 1 290 ? 5.407 -18.570 -24.340 1.00 82.19 290 ASP A CA 1
ATOM 2380 C C . ASP A 1 290 ? 4.398 -17.414 -24.145 1.00 82.19 290 ASP A C 1
ATOM 2382 O O . ASP A 1 290 ? 3.528 -17.464 -23.283 1.00 82.19 290 ASP A O 1
ATOM 2386 N N . GLY A 1 291 ? 4.520 -16.344 -24.943 1.00 79.56 291 GLY A N 1
ATOM 2387 C CA . GLY A 1 291 ? 3.670 -15.150 -24.830 1.00 79.56 291 GLY A CA 1
ATOM 2388 C C . GLY A 1 291 ? 4.033 -14.213 -23.671 1.00 79.56 291 GLY A C 1
ATOM 2389 O O . GLY A 1 291 ? 3.408 -13.164 -23.535 1.00 79.56 291 GLY A O 1
ATOM 2390 N N . ALA A 1 292 ? 5.048 -14.555 -22.874 1.00 85.12 292 ALA A N 1
ATOM 2391 C CA . ALA A 1 292 ? 5.709 -13.637 -21.961 1.00 85.12 292 ALA A CA 1
ATOM 2392 C C . ALA A 1 292 ? 6.785 -12.833 -22.694 1.00 85.12 292 ALA A C 1
ATOM 2394 O O . ALA A 1 292 ? 7.543 -13.375 -23.508 1.00 85.12 292 ALA A O 1
ATOM 2395 N N . GLU A 1 293 ? 6.894 -11.557 -22.349 1.00 89.56 293 GLU A N 1
ATOM 2396 C CA . GLU A 1 293 ? 7.963 -10.684 -22.809 1.00 89.56 293 GLU A CA 1
ATOM 2397 C C . GLU A 1 293 ? 8.794 -10.205 -21.621 1.00 89.56 293 GLU A C 1
ATOM 2399 O O . GLU A 1 293 ? 8.272 -9.604 -20.683 1.00 89.56 293 GLU A O 1
ATOM 2404 N N . LYS A 1 294 ? 10.100 -10.468 -21.677 1.00 91.75 294 LYS A N 1
ATOM 2405 C CA . LYS A 1 294 ? 11.089 -10.009 -20.708 1.00 91.75 294 LYS A CA 1
ATOM 2406 C C . LYS A 1 294 ? 12.056 -9.044 -21.387 1.00 91.75 294 LYS A C 1
ATOM 2408 O O . LYS A 1 294 ? 12.597 -9.352 -22.448 1.00 91.75 294 LYS A O 1
ATOM 2413 N N . 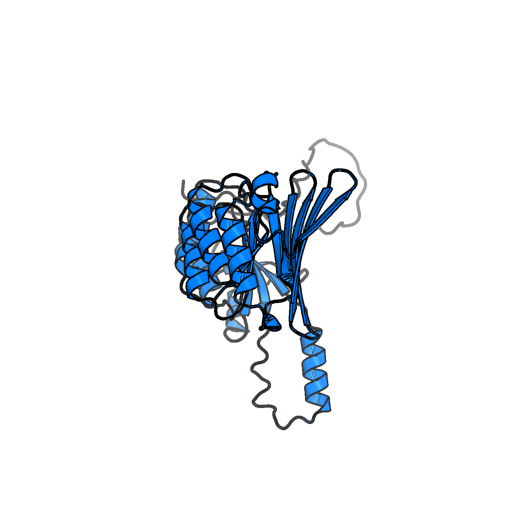ILE A 1 295 ? 12.291 -7.894 -20.770 1.00 92.88 295 ILE A N 1
ATOM 2414 C CA . ILE A 1 295 ? 13.314 -6.936 -21.183 1.00 92.88 295 ILE A CA 1
ATOM 2415 C C . ILE A 1 295 ? 14.192 -6.666 -19.970 1.00 92.88 295 ILE A C 1
ATOM 2417 O O . ILE A 1 295 ? 13.709 -6.172 -18.953 1.00 92.88 295 ILE A O 1
ATOM 2421 N N . ASP A 1 296 ? 15.473 -6.983 -20.086 1.00 92.25 296 ASP A N 1
ATOM 2422 C CA . ASP A 1 296 ? 16.469 -6.714 -19.060 1.00 92.25 296 ASP A CA 1
ATOM 2423 C C . ASP A 1 296 ? 17.390 -5.593 -19.533 1.00 92.25 296 ASP A C 1
ATOM 2425 O O . ASP A 1 296 ? 17.899 -5.645 -20.648 1.00 92.25 296 ASP A O 1
ATOM 2429 N N . TRP A 1 297 ? 17.644 -4.605 -18.688 1.00 93.12 297 TRP A N 1
ATOM 2430 C CA . TRP A 1 297 ? 18.722 -3.641 -18.865 1.00 93.12 297 TRP A CA 1
ATOM 2431 C C . TRP A 1 297 ? 19.850 -4.021 -17.924 1.00 93.12 297 TRP A C 1
ATOM 2433 O O . TRP A 1 297 ? 19.620 -4.203 -16.728 1.00 93.12 297 TRP A O 1
ATOM 2443 N N . ILE A 1 298 ? 21.053 -4.154 -18.472 1.00 90.56 298 ILE A N 1
ATOM 2444 C CA . ILE A 1 298 ? 22.228 -4.624 -17.740 1.00 90.56 298 ILE A CA 1
ATOM 2445 C C . ILE A 1 298 ? 23.296 -3.539 -17.818 1.00 90.56 298 ILE A C 1
ATOM 2447 O O . ILE A 1 298 ? 23.833 -3.266 -18.890 1.00 90.56 298 ILE A O 1
ATOM 2451 N N . LEU A 1 299 ? 23.599 -2.914 -16.683 1.00 87.06 299 LEU A N 1
ATOM 2452 C CA . LEU A 1 299 ? 24.715 -1.981 -16.558 1.00 87.06 299 LEU A CA 1
ATOM 2453 C C . LEU A 1 299 ? 25.942 -2.724 -16.041 1.00 87.06 299 LEU A C 1
ATOM 2455 O O . LEU A 1 299 ? 25.866 -3.462 -15.058 1.00 87.06 299 LEU A O 1
ATOM 2459 N N . GLU A 1 300 ? 27.073 -2.522 -16.712 1.00 83.31 300 GLU A N 1
ATOM 2460 C CA . GLU A 1 300 ? 28.369 -3.065 -16.316 1.00 83.31 300 GLU A CA 1
ATOM 2461 C C . GLU A 1 300 ? 29.257 -1.929 -15.797 1.00 83.31 300 GLU A C 1
ATOM 2463 O O . GLU A 1 300 ? 29.662 -1.052 -16.562 1.00 83.31 300 GLU A O 1
ATOM 2468 N N . ASN A 1 301 ? 29.595 -1.960 -14.505 1.00 76.06 301 ASN A N 1
ATOM 2469 C CA . ASN A 1 301 ? 30.523 -1.012 -13.889 1.00 76.06 301 ASN A CA 1
ATOM 2470 C C . ASN A 1 301 ? 31.678 -1.772 -13.218 1.00 76.06 301 ASN A C 1
ATOM 2472 O O . ASN A 1 301 ? 31.629 -2.181 -12.052 1.00 76.06 301 ASN A O 1
ATOM 2476 N N . GLY A 1 302 ? 32.726 -2.031 -14.004 1.00 77.69 302 GLY A N 1
ATOM 2477 C CA . GLY A 1 302 ? 33.856 -2.861 -13.589 1.00 77.69 302 GLY A CA 1
ATOM 2478 C C . GLY A 1 302 ? 33.436 -4.316 -13.361 1.00 77.69 302 GLY A C 1
ATOM 2479 O O . GLY A 1 302 ? 33.067 -5.004 -14.304 1.00 77.69 302 GLY A O 1
ATOM 2480 N N . ASN A 1 303 ? 33.502 -4.783 -12.109 1.00 72.88 303 ASN A N 1
ATOM 2481 C CA . ASN A 1 303 ? 33.096 -6.145 -11.720 1.00 72.88 303 ASN A CA 1
ATOM 2482 C C . ASN A 1 303 ? 31.660 -6.217 -11.167 1.00 72.88 303 ASN A C 1
ATOM 2484 O O . ASN A 1 303 ? 31.250 -7.272 -10.681 1.00 72.88 303 ASN A O 1
ATOM 2488 N N . LYS A 1 304 ? 30.927 -5.098 -11.149 1.00 73.94 304 LYS A N 1
ATOM 2489 C CA . LYS A 1 304 ? 29.541 -5.050 -10.682 1.00 73.94 304 LYS A CA 1
ATOM 2490 C C . LYS A 1 304 ? 28.595 -5.025 -11.875 1.00 73.94 304 LYS A C 1
ATOM 2492 O O . LYS A 1 304 ? 28.836 -4.308 -12.845 1.00 73.94 304 LYS A O 1
ATOM 2497 N N . HIS A 1 305 ? 27.517 -5.788 -11.752 1.00 78.44 305 HIS A N 1
ATOM 2498 C CA . HIS A 1 305 ? 26.395 -5.758 -12.674 1.00 78.44 305 HIS A CA 1
ATOM 2499 C C . HIS A 1 305 ? 25.178 -5.246 -11.923 1.00 78.44 305 HIS A C 1
ATOM 2501 O O . HIS A 1 305 ? 24.899 -5.736 -10.830 1.00 78.44 305 HIS A O 1
ATOM 2507 N N . SER A 1 306 ? 24.489 -4.283 -12.518 1.00 83.75 306 SER A N 1
ATOM 2508 C CA . SER A 1 306 ? 23.209 -3.779 -12.040 1.00 83.75 306 SER A CA 1
ATOM 2509 C C . SER A 1 306 ? 22.147 -4.121 -13.076 1.00 83.75 306 SER A C 1
ATOM 2511 O O . SER A 1 306 ? 22.382 -3.998 -14.283 1.00 83.75 306 SER A O 1
ATOM 2513 N N . PHE A 1 307 ? 20.996 -4.597 -12.619 1.00 88.88 307 PHE A N 1
ATOM 2514 C CA . PHE A 1 307 ? 19.931 -5.107 -13.471 1.00 88.88 307 PHE A CA 1
ATOM 2515 C C . PHE A 1 307 ? 18.648 -4.329 -13.250 1.00 88.88 307 PHE A C 1
ATOM 2517 O O . PHE A 1 307 ? 18.225 -4.144 -12.116 1.00 88.88 307 PHE A O 1
ATOM 2524 N N . PHE A 1 308 ? 17.957 -3.999 -14.334 1.00 90.75 308 PHE A N 1
ATOM 2525 C CA . PHE A 1 308 ? 16.552 -3.611 -14.319 1.00 90.75 308 PHE A CA 1
ATOM 2526 C C . PHE A 1 308 ? 15.784 -4.575 -15.207 1.00 90.75 308 PHE A C 1
ATOM 2528 O O . PHE A 1 308 ? 16.119 -4.756 -16.368 1.00 90.75 308 PHE A O 1
ATOM 2535 N N . ASN A 1 309 ? 14.772 -5.229 -14.660 1.00 91.19 309 ASN A N 1
ATOM 2536 C CA . ASN A 1 309 ? 14.001 -6.266 -15.324 1.00 91.19 309 ASN A CA 1
ATOM 2537 C C . ASN A 1 309 ? 12.578 -5.752 -15.484 1.00 91.19 309 ASN A C 1
ATOM 2539 O O . ASN A 1 309 ? 11.927 -5.388 -14.504 1.00 91.19 309 ASN A O 1
ATOM 2543 N N . PHE A 1 310 ? 12.088 -5.792 -16.711 1.00 92.94 310 PHE A N 1
ATOM 2544 C CA . PHE A 1 310 ? 10.682 -5.697 -17.051 1.00 92.94 310 PHE A CA 1
ATOM 2545 C C . PHE A 1 310 ? 10.217 -7.077 -17.498 1.00 92.94 310 PHE A C 1
ATOM 2547 O O . PHE A 1 310 ? 10.847 -7.703 -18.348 1.00 92.94 310 PHE A O 1
ATOM 2554 N N . TYR A 1 311 ? 9.108 -7.553 -16.950 1.00 91.88 311 TYR A N 1
ATOM 2555 C CA . TYR A 1 311 ? 8.481 -8.791 -17.388 1.00 91.88 311 TYR A CA 1
ATOM 2556 C C . TYR A 1 311 ? 6.975 -8.587 -17.503 1.00 91.88 311 TYR A C 1
ATOM 2558 O O . TYR A 1 311 ? 6.330 -8.197 -16.534 1.00 91.88 311 TYR A O 1
ATOM 2566 N N . ALA A 1 312 ? 6.420 -8.855 -18.679 1.00 89.81 312 ALA A N 1
ATOM 2567 C CA . ALA A 1 312 ? 4.991 -8.814 -18.948 1.00 89.81 312 ALA A CA 1
ATOM 2568 C C . ALA A 1 312 ? 4.499 -10.213 -19.328 1.00 89.81 312 ALA A C 1
ATOM 2570 O O . ALA A 1 312 ? 5.038 -10.840 -20.243 1.00 89.81 312 ALA A O 1
ATOM 2571 N N . HIS A 1 313 ? 3.470 -10.704 -18.639 1.00 87.25 313 HIS A N 1
ATOM 2572 C CA . HIS A 1 313 ? 2.845 -11.991 -18.937 1.00 87.25 313 HIS A CA 1
ATOM 2573 C C . HIS A 1 313 ? 1.356 -11.967 -18.590 1.00 87.25 313 HIS A C 1
ATOM 2575 O O . HIS A 1 313 ? 0.976 -11.803 -17.430 1.00 87.25 313 HIS A O 1
ATOM 2581 N N . GLY A 1 314 ? 0.505 -12.170 -19.598 1.00 85.56 314 GLY A N 1
ATOM 2582 C CA . GLY A 1 314 ? -0.937 -11.985 -19.437 1.00 85.56 314 GLY A CA 1
ATOM 2583 C C . GLY A 1 314 ? -1.247 -10.547 -19.018 1.00 85.56 314 GLY A C 1
ATOM 2584 O O . GLY A 1 314 ? -0.714 -9.617 -19.609 1.00 85.56 314 GLY A O 1
ATOM 2585 N N . ASP A 1 315 ? -2.056 -10.377 -17.972 1.00 86.62 315 ASP A N 1
ATOM 2586 C CA . ASP A 1 315 ? -2.434 -9.067 -17.420 1.00 86.62 315 ASP A CA 1
ATOM 2587 C C . ASP A 1 315 ? -1.544 -8.631 -16.242 1.00 86.62 315 ASP A C 1
ATOM 2589 O O . ASP A 1 315 ? -1.976 -7.853 -15.385 1.00 86.62 315 ASP A O 1
ATOM 2593 N N . GLU A 1 316 ? -0.325 -9.160 -16.147 1.00 89.81 316 GLU A N 1
ATOM 2594 C CA . GLU A 1 316 ? 0.602 -8.870 -15.057 1.00 89.81 316 GLU A CA 1
ATOM 2595 C C . GLU A 1 316 ? 1.911 -8.295 -15.597 1.00 89.81 316 GLU A C 1
ATOM 2597 O O . GLU A 1 316 ? 2.542 -8.862 -16.494 1.00 89.81 316 GLU A O 1
ATOM 2602 N N . ILE A 1 317 ? 2.335 -7.181 -14.999 1.00 91.75 317 ILE A N 1
ATOM 2603 C CA . ILE A 1 317 ? 3.646 -6.578 -15.216 1.00 91.75 317 ILE A CA 1
ATOM 2604 C C . ILE A 1 317 ? 4.439 -6.667 -13.924 1.00 91.75 317 ILE A C 1
ATOM 2606 O O . ILE A 1 317 ? 3.969 -6.313 -12.840 1.00 91.75 317 ILE A O 1
ATOM 2610 N N . TYR A 1 318 ? 5.676 -7.097 -14.070 1.00 92.62 318 TYR A N 1
ATOM 2611 C CA . TYR A 1 318 ? 6.668 -7.185 -13.027 1.00 92.62 318 TYR A CA 1
ATOM 2612 C C . TYR A 1 318 ? 7.833 -6.257 -13.351 1.00 92.62 318 TYR A C 1
ATOM 2614 O O . TYR A 1 318 ? 8.363 -6.282 -14.464 1.00 92.62 318 TYR A O 1
ATOM 2622 N N . ILE A 1 319 ? 8.243 -5.474 -12.355 1.00 92.38 319 ILE A N 1
ATOM 2623 C CA . ILE A 1 319 ? 9.472 -4.684 -12.389 1.00 92.38 319 ILE A CA 1
ATOM 2624 C C . ILE A 1 319 ? 10.368 -5.160 -11.256 1.00 92.38 319 ILE A C 1
ATOM 2626 O O . ILE A 1 319 ? 9.936 -5.202 -10.103 1.00 92.38 319 ILE A O 1
ATOM 2630 N N . GLY A 1 320 ? 11.621 -5.482 -11.558 1.00 88.88 320 GLY A N 1
ATOM 2631 C CA . GLY A 1 320 ? 12.597 -5.779 -10.517 1.00 88.88 320 GLY A CA 1
ATOM 2632 C C . GLY A 1 320 ? 13.977 -5.248 -10.840 1.00 88.88 320 GLY A C 1
ATOM 2633 O O . GLY A 1 320 ? 14.396 -5.319 -11.990 1.00 88.88 320 GLY A O 1
ATOM 2634 N N . PHE A 1 321 ? 14.692 -4.739 -9.842 1.00 86.06 321 PHE A N 1
ATOM 2635 C CA . PHE A 1 321 ? 16.078 -4.310 -10.023 1.00 86.06 321 PHE A CA 1
ATOM 2636 C C . PHE A 1 321 ? 17.004 -4.833 -8.922 1.00 86.06 321 PHE A C 1
ATOM 2638 O O . PHE A 1 321 ? 16.582 -4.921 -7.762 1.00 86.06 321 PHE A O 1
ATOM 2645 N N . TYR A 1 322 ? 18.219 -5.218 -9.344 1.00 76.06 322 TYR A N 1
ATOM 2646 C CA . TYR A 1 322 ? 19.218 -6.018 -8.613 1.00 76.06 322 TYR A CA 1
ATOM 2647 C C . TYR A 1 322 ? 20.654 -5.564 -8.816 1.00 76.06 322 TYR A C 1
ATOM 2649 O O . TYR A 1 322 ? 20.899 -4.937 -9.871 1.00 76.06 322 TYR A O 1
#

Organism: NCBI:txid289476